Protein AF-A0AAD9C7P3-F1 (afdb_monomer_lite)

Secondary structure (DSSP, 8-state):
-HHHHHHHHHSTHHHHHHHHHHHHHHHTTTS-HHHHHHHHHHHHHHHHHHHHHHHHHHHHHHHTTTTTTTHHHIIIIIHHHHHHHT---PPPPPHHHHHHHHHHHHHHHHHHHHHHHHHHHHHHHHHHHHHHHHHHHHHHHHHHHHHHHHHHHHHHHHHHHHHHHHHHHHHHHHHHHHHHHHHHHHHHHHHHHHHHHHHHHHHHHHHHHHHHHHHHHHHHHS------------PPPP---PPPHHHHTHHHHHHHHHHHHHHIIIIIHHHHHHHHTTT---HHHHHHHHHHHHHHHHHHHHHHHHHHHHHHHHHHTTTS-TTTHHHHHHHHHHH-GGGS-HHHHHHHHHHHHHT-TTS---TT--------

Foldseek 3Di:
DVVLVVVLVVDCLVVVLVVLVVVCVVCVVVDDPVVNVVSVVVSVVSVVVNVVSVVVVVVVVQVVQPPDPPPVVCVPPVVVVVVVVVVPDDDDDDPVVVVVVVVVVVVVVVVVVVVVVVVVVVVVVVVVVVVVVVVVVVVVVVVCVVVVVVVVVVVVVVVVVVVVVVVVVVVVVVVVVVVVVVVVVVVVVVVVVVVVVVVVVVVVVVVVVVVVVVVVVVVVVDDDDDDDDDDDDDDDDDDDPDQQPLVVCVVVVVVVVVVVVVVCVPPVLVVQLVVVCVPDVDSVLSNVLSVLLVVLLVVLVVVLVVVQLVVLLVVCVVPDDPVCSNSVSSSVCVVPVVPDDPPVSNVSSQVVSQPDPSRDDDPPDRDDPDDD

InterPro domains:
  IPR026169 Mitochondria-eating protein [PTHR21771] (1-363)
  IPR031981 Mitochondria-eating protein, C-terminal domain [PF16026] (254-364)

Radius of gyration: 58.58 Å; chains: 1; bounding box: 120×66×172 Å

Organism: Dissostichus eleginoides (NCBI:txid100907)

Sequence (372 aa):
MADTLRRLTHTSPFSVLQDKLESWHRDYHVISCDNNLNRCCELIELTAKVQGQLFTILNHTAAEGGHYAGMDTLKTRLLPWLGTCFSMARPVVSDDTSLQLIQDSVEKDRRIRELSASLDSDIQRKDTELCSTRLQLDSMRIGRYSAGTDVTKRESATTLLATEEEILELKADLRSAHEQVESYQRKMAAFIDYERQIRLLKDEVSYLSTDKTVLQERLVRSRSPSPLPRLSRSSSPMRSESPTRAQLTNSSRYARLISRFNDLYAVERLEAQVILRRHIDDVEMVQKIIFIAVVESFKTAKLAYRQFKLRVRKTLSLHFGLEYLEDAAVDYIVRNLDLYDIQASINDVINAMNVNPRISFPQRWTFSSSVP

pLDDT: mean 81.11, std 16.05, range [30.94, 96.62]

Structure (mmCIF, N/CA/C/O backbone):
data_AF-A0AAD9C7P3-F1
#
_entry.id   AF-A0AAD9C7P3-F1
#
loop_
_atom_site.group_PDB
_atom_site.id
_atom_site.type_symbol
_atom_site.label_atom_id
_atom_site.label_alt_id
_atom_site.label_comp_id
_atom_site.label_asym_id
_atom_site.label_entity_id
_atom_site.label_seq_id
_atom_site.pdbx_PDB_ins_code
_atom_site.Cartn_x
_atom_site.Cartn_y
_atom_site.Cartn_z
_atom_site.occupancy
_atom_site.B_iso_or_equiv
_atom_site.auth_seq_id
_atom_site.auth_comp_id
_atom_site.auth_asym_id
_atom_site.auth_atom_id
_atom_site.pdbx_PDB_model_num
ATOM 1 N N . MET A 1 1 ? -44.559 30.869 47.319 1.00 61.56 1 MET A N 1
ATOM 2 C CA . MET A 1 1 ? -44.562 30.507 48.756 1.00 61.56 1 MET A CA 1
ATOM 3 C C . MET A 1 1 ? -45.480 31.365 49.618 1.00 61.56 1 MET A C 1
ATOM 5 O O . MET A 1 1 ? -46.297 30.788 50.328 1.00 61.56 1 MET A O 1
ATOM 9 N N . ALA A 1 2 ? -45.425 32.702 49.535 1.00 61.47 2 ALA A N 1
ATOM 10 C CA . ALA A 1 2 ? -46.343 33.578 50.280 1.00 61.47 2 ALA A CA 1
ATOM 11 C C . ALA A 1 2 ? -47.826 33.248 50.022 1.00 61.47 2 ALA A C 1
ATOM 13 O O . ALA A 1 2 ? -48.616 33.235 50.957 1.00 61.47 2 ALA A O 1
ATOM 14 N N . ASP A 1 3 ? -48.188 32.862 48.793 1.00 64.81 3 ASP A N 1
ATOM 15 C CA . ASP A 1 3 ? -49.557 32.442 48.471 1.00 64.81 3 ASP A CA 1
ATOM 16 C C . ASP A 1 3 ? -49.935 31.055 49.013 1.00 64.81 3 ASP A C 1
ATOM 18 O O . ASP A 1 3 ? -51.105 30.809 49.276 1.00 64.81 3 ASP A O 1
ATOM 22 N N . THR A 1 4 ? -48.976 30.144 49.221 1.00 66.75 4 THR A N 1
ATOM 23 C CA . THR A 1 4 ? -49.230 28.823 49.830 1.00 66.75 4 THR A CA 1
ATOM 24 C C . THR A 1 4 ? -49.461 28.957 51.332 1.00 66.75 4 THR A C 1
ATOM 26 O O . THR A 1 4 ? -50.401 28.368 51.861 1.00 66.75 4 THR A O 1
ATOM 29 N N . LEU A 1 5 ? -48.659 29.795 51.996 1.00 67.56 5 LEU A N 1
ATOM 30 C CA . LEU A 1 5 ? -48.865 30.183 53.392 1.00 67.56 5 LEU A CA 1
ATOM 31 C C . LEU A 1 5 ? -50.177 30.957 53.566 1.00 67.56 5 LEU A C 1
ATOM 33 O O . LEU A 1 5 ? -50.967 30.608 54.436 1.00 67.56 5 LEU A O 1
ATOM 37 N N . ARG A 1 6 ? -50.457 31.927 52.685 1.00 70.19 6 ARG A N 1
ATOM 38 C CA . ARG A 1 6 ? -51.715 32.689 52.660 1.00 70.19 6 ARG A CA 1
ATOM 39 C C . ARG A 1 6 ? -52.926 31.770 52.474 1.00 70.19 6 ARG A C 1
ATOM 41 O O . ARG A 1 6 ? -53.916 31.910 53.185 1.00 70.19 6 ARG A O 1
ATOM 48 N N . ARG A 1 7 ? -52.853 30.786 51.569 1.00 68.75 7 ARG A N 1
ATOM 49 C CA . ARG A 1 7 ? -53.904 29.766 51.423 1.00 68.75 7 ARG A CA 1
ATOM 50 C C . ARG A 1 7 ? -54.087 28.967 52.709 1.00 68.75 7 ARG A C 1
ATOM 52 O O . ARG A 1 7 ? -55.225 28.825 53.129 1.00 68.75 7 ARG A O 1
ATOM 59 N N . LEU A 1 8 ? -53.013 28.521 53.365 1.00 66.31 8 LEU A N 1
ATOM 60 C CA . LEU A 1 8 ? -53.091 27.769 54.624 1.00 66.31 8 LEU A CA 1
ATOM 61 C C . LEU A 1 8 ? -53.750 28.577 55.753 1.00 66.31 8 LEU A C 1
ATOM 63 O O . LEU A 1 8 ? -54.599 28.048 56.460 1.00 66.31 8 LEU A O 1
ATOM 67 N N . THR A 1 9 ? -53.415 29.866 55.876 1.00 66.44 9 THR A N 1
ATOM 68 C CA . THR A 1 9 ? -54.018 30.776 56.866 1.00 66.44 9 THR A CA 1
ATOM 69 C C . THR A 1 9 ? -55.482 31.103 56.576 1.00 66.44 9 THR A C 1
ATOM 71 O O . THR A 1 9 ? -56.220 31.435 57.495 1.00 66.44 9 THR A O 1
ATOM 74 N N . HIS A 1 10 ? -55.916 31.010 55.316 1.00 64.75 10 HIS A N 1
ATOM 75 C CA . HIS A 1 10 ? -57.326 31.153 54.931 1.00 64.75 10 HIS A CA 1
ATOM 76 C C . HIS A 1 10 ? -58.077 29.819 54.877 1.00 64.75 10 HIS A C 1
ATOM 78 O O . HIS A 1 10 ? -59.296 29.811 54.711 1.00 64.75 10 HIS A O 1
ATOM 84 N N . THR A 1 11 ? -57.380 28.685 54.996 1.00 62.22 11 THR A N 1
ATOM 85 C CA . THR A 1 11 ? -58.040 27.386 55.068 1.00 62.22 11 THR A CA 1
ATOM 86 C C . THR A 1 11 ? -58.589 27.235 56.488 1.00 62.22 11 THR A C 1
ATOM 88 O O . THR A 1 11 ? -57.942 27.596 57.467 1.00 62.22 11 THR A O 1
ATOM 91 N N . SER A 1 12 ? -59.787 26.670 56.606 1.00 64.31 12 SER A N 1
ATOM 92 C CA . SER A 1 12 ? -60.546 26.543 57.855 1.00 64.31 12 SER A CA 1
ATOM 93 C C . SER A 1 12 ? -60.084 25.479 58.889 1.00 64.31 12 SER A C 1
ATOM 95 O O . SER A 1 12 ? -60.755 25.384 59.916 1.00 64.31 12 SER A O 1
ATOM 97 N N . PRO A 1 13 ? -59.045 24.620 58.720 1.00 71.38 13 PRO A N 1
ATOM 98 C CA . PRO A 1 13 ? -58.886 23.475 59.619 1.00 71.38 13 PRO A CA 1
ATOM 99 C C . PRO A 1 13 ? -58.361 23.857 61.007 1.00 71.38 13 PRO A C 1
ATOM 101 O O . PRO A 1 13 ? -58.641 23.133 61.955 1.00 71.38 13 PRO A O 1
ATOM 104 N N . PHE A 1 14 ? -57.655 24.985 61.157 1.00 76.44 14 PHE A N 1
ATOM 105 C CA . PHE A 1 14 ? -57.179 25.446 62.468 1.00 76.44 14 PHE A CA 1
ATOM 106 C C . PHE A 1 14 ? -58.319 25.959 63.348 1.00 76.44 14 PHE A C 1
ATOM 108 O O . PHE A 1 14 ? -58.410 25.564 64.508 1.00 76.44 14 PHE A O 1
ATOM 115 N N . SER A 1 15 ? -59.215 26.778 62.786 1.00 81.94 15 SER A N 1
ATOM 116 C CA . SER A 1 15 ? -60.411 27.238 63.496 1.00 81.94 15 SER A CA 1
ATOM 117 C C . SER A 1 15 ? -61.340 26.069 63.812 1.00 81.94 15 SER A C 1
ATOM 119 O O . SER A 1 15 ? -61.767 25.927 64.946 1.00 81.94 15 SER A O 1
ATOM 121 N N . VAL A 1 16 ? -61.547 25.148 62.866 1.00 85.56 16 VAL A N 1
ATOM 122 C CA . VAL A 1 16 ? -62.391 23.958 63.082 1.00 85.56 16 VAL A CA 1
ATOM 123 C C . VAL A 1 16 ? -61.819 23.021 64.149 1.00 85.56 16 VAL A C 1
ATOM 125 O O . VAL A 1 16 ? -62.583 22.461 64.934 1.00 85.56 16 VAL A O 1
ATOM 128 N N . LEU A 1 17 ? -60.494 22.830 64.197 1.00 87.25 17 LEU A N 1
ATOM 129 C CA . LEU A 1 17 ? -59.848 22.042 65.251 1.00 87.25 17 LEU A CA 1
ATOM 130 C C . LEU A 1 17 ? -60.073 22.688 66.623 1.00 87.25 17 LEU A C 1
ATOM 132 O O . LEU A 1 17 ? -60.432 21.988 67.569 1.00 87.25 17 LEU A O 1
ATOM 136 N N . GLN A 1 18 ? -59.901 24.009 66.713 1.00 86.88 18 GLN A N 1
ATOM 137 C CA . GLN A 1 18 ? -60.146 24.763 67.938 1.00 86.88 18 GLN A CA 1
ATOM 138 C C . GLN A 1 18 ? -61.621 24.683 68.364 1.00 86.88 18 GLN A C 1
ATOM 140 O O . GLN A 1 18 ? -61.901 24.285 69.492 1.00 86.88 18 GLN A O 1
ATOM 145 N N . ASP A 1 19 ? -62.561 24.948 67.455 1.00 89.69 19 ASP A N 1
ATOM 146 C CA . ASP A 1 19 ? -64.003 24.914 67.722 1.00 89.69 19 ASP A CA 1
ATOM 147 C C . ASP A 1 19 ? -64.458 23.531 68.215 1.00 89.69 19 ASP A C 1
ATOM 149 O O . ASP A 1 19 ? -65.237 23.414 69.168 1.00 89.69 19 ASP A O 1
ATOM 153 N N . LYS A 1 20 ? -63.949 22.456 67.595 1.00 90.00 20 LYS A N 1
ATOM 154 C CA . LYS A 1 20 ? -64.245 21.077 68.007 1.00 90.00 20 LYS A CA 1
ATOM 155 C C . LYS A 1 20 ? -63.627 20.721 69.356 1.00 90.00 20 LYS A C 1
ATOM 157 O O . LYS A 1 20 ? -64.281 20.036 70.141 1.00 90.00 20 LYS A O 1
ATOM 162 N N . LEU A 1 21 ? -62.407 21.177 69.642 1.00 91.38 21 LEU A N 1
ATOM 163 C CA . LEU A 1 21 ? -61.755 20.957 70.934 1.00 91.38 21 LEU A CA 1
ATOM 164 C C . LEU A 1 21 ? -62.516 21.675 72.056 1.00 91.38 21 LEU A C 1
ATOM 166 O O . LEU A 1 21 ? -62.800 21.077 73.093 1.00 91.38 21 LEU A O 1
ATOM 170 N N . GLU A 1 22 ? -62.917 22.924 71.826 1.00 92.31 22 GLU A N 1
ATOM 171 C CA . GLU A 1 22 ? -63.722 23.701 72.769 1.00 92.31 22 GLU A CA 1
ATOM 172 C C . GLU A 1 22 ? -65.112 23.081 72.974 1.00 92.31 22 GLU A C 1
ATOM 174 O O . GLU A 1 22 ? -65.589 22.988 74.106 1.00 92.31 22 GLU A O 1
ATOM 179 N N . SER A 1 23 ? -65.755 22.596 71.905 1.00 92.31 23 SER A N 1
ATOM 180 C CA . SER A 1 23 ? -67.022 21.862 72.009 1.00 92.31 23 SER A CA 1
ATOM 181 C C . SER A 1 23 ? -66.871 20.549 72.770 1.00 92.31 23 SER A C 1
ATOM 183 O O . SER A 1 23 ? -67.754 20.185 73.543 1.00 92.31 23 SER A O 1
ATOM 185 N N . TRP A 1 24 ? -65.767 19.827 72.575 1.00 93.44 24 TRP A N 1
ATOM 186 C CA . TRP A 1 24 ? -65.506 18.598 73.312 1.00 93.44 24 TRP A CA 1
ATOM 187 C C . TRP A 1 24 ? -65.279 18.866 74.795 1.00 93.44 24 TRP A C 1
ATOM 189 O O . TRP A 1 24 ? -65.891 18.191 75.613 1.00 93.44 24 TRP A O 1
ATOM 199 N N . HIS A 1 25 ? -64.501 19.892 75.142 1.00 92.12 25 HIS A N 1
ATOM 200 C CA . HIS A 1 25 ? -64.292 20.295 76.530 1.00 92.12 25 HIS A CA 1
ATOM 201 C C . HIS A 1 25 ? -65.609 20.657 77.237 1.00 92.12 25 HIS A C 1
ATOM 203 O O . HIS A 1 25 ? -65.829 20.236 78.371 1.00 92.12 25 HIS A O 1
ATOM 209 N N . ARG A 1 26 ? -66.512 21.394 76.567 1.00 92.94 26 ARG A N 1
ATOM 210 C CA . ARG A 1 26 ? -67.832 21.741 77.130 1.00 92.94 26 ARG A CA 1
ATOM 211 C C . ARG A 1 26 ? -68.705 20.515 77.402 1.00 92.94 26 ARG A C 1
ATOM 213 O O . ARG A 1 26 ? -69.363 20.463 78.436 1.00 92.94 26 ARG A O 1
ATOM 220 N N . ASP A 1 27 ? -68.683 19.531 76.508 1.00 92.12 27 ASP A N 1
ATOM 221 C CA . ASP A 1 27 ? -69.563 18.360 76.592 1.00 92.12 27 ASP A CA 1
ATOM 222 C C . ASP A 1 27 ? -68.908 17.145 77.279 1.00 92.12 27 ASP A C 1
ATOM 224 O O . ASP A 1 27 ? -69.562 16.114 77.432 1.00 92.12 27 ASP A O 1
ATOM 228 N N . TYR A 1 28 ? -67.630 17.225 77.673 1.00 90.19 28 TYR A N 1
ATOM 229 C CA . TYR A 1 28 ? -66.806 16.069 78.064 1.00 90.19 28 TYR A CA 1
ATOM 230 C C . TYR A 1 28 ? -67.447 15.214 79.163 1.00 90.19 28 TYR A C 1
ATOM 232 O O . TYR A 1 28 ? -67.484 13.987 79.076 1.00 90.19 28 TYR A O 1
ATOM 240 N N . HIS A 1 29 ? -67.992 15.874 80.186 1.00 89.38 29 HIS A N 1
ATOM 241 C CA . HIS A 1 29 ? -68.645 15.213 81.318 1.00 89.38 29 HIS A CA 1
ATOM 242 C C . HIS A 1 29 ? -70.096 14.794 81.037 1.00 89.38 29 HIS A C 1
ATOM 244 O O . HIS A 1 29 ? -70.696 14.107 81.859 1.00 89.38 29 HIS A O 1
ATOM 250 N N . VAL A 1 30 ? -70.666 15.213 79.903 1.00 90.38 30 VAL A N 1
ATOM 251 C CA . VAL A 1 30 ? -72.064 14.960 79.517 1.00 90.38 30 VAL A CA 1
ATOM 252 C C . VAL A 1 30 ? -72.177 13.748 78.586 1.00 90.38 30 VAL A C 1
ATOM 254 O O . VAL A 1 30 ? -73.195 13.059 78.595 1.00 90.38 30 VAL A O 1
ATOM 257 N N . ILE A 1 31 ? -71.144 13.463 77.786 1.00 89.56 31 ILE A N 1
ATOM 258 C CA . ILE A 1 31 ? -71.155 12.380 76.791 1.00 89.56 31 ILE A CA 1
ATOM 259 C C . ILE A 1 31 ? -70.468 11.098 77.292 1.00 89.56 31 ILE A C 1
ATOM 261 O O . ILE A 1 31 ? -69.657 11.118 78.216 1.00 89.56 31 ILE A O 1
ATOM 265 N N . SER A 1 32 ? -70.806 9.958 76.677 1.00 92.12 32 SER A N 1
ATOM 266 C CA . SER A 1 32 ? -70.256 8.643 77.039 1.00 92.12 32 SER A CA 1
ATOM 267 C C . SER A 1 32 ? -68.750 8.535 76.768 1.00 92.12 32 SER A C 1
ATOM 269 O O . SER A 1 32 ? -68.192 9.284 75.965 1.00 92.12 32 SER A O 1
ATOM 271 N N . CYS A 1 33 ? -68.095 7.555 77.400 1.00 90.69 33 CYS A N 1
ATOM 272 C CA . CYS A 1 33 ? -66.686 7.239 77.149 1.00 90.69 33 CYS A CA 1
ATOM 273 C C . CYS A 1 33 ? -66.418 6.991 75.655 1.00 90.69 33 CYS A C 1
ATOM 275 O O . CYS A 1 33 ? -65.518 7.602 75.090 1.00 90.69 33 CYS A O 1
ATOM 277 N N . ASP A 1 34 ? -67.259 6.194 74.991 1.00 91.19 34 ASP A N 1
ATOM 278 C CA . ASP A 1 34 ? -67.111 5.899 73.560 1.00 91.19 34 ASP A CA 1
ATOM 279 C C . ASP A 1 34 ? -67.258 7.154 72.689 1.00 91.19 34 ASP A C 1
ATOM 281 O O . ASP A 1 34 ? -66.497 7.354 71.745 1.00 91.19 34 ASP A O 1
ATOM 285 N N . ASN A 1 35 ? -68.181 8.059 73.033 1.00 90.44 35 ASN A N 1
ATOM 286 C CA . ASN A 1 35 ? -68.324 9.328 72.319 1.00 90.44 35 ASN A CA 1
ATOM 287 C C . ASN A 1 35 ? -67.144 10.273 72.580 1.00 90.44 35 ASN A C 1
ATOM 289 O O . ASN A 1 35 ? -66.718 10.978 71.665 1.00 90.44 35 ASN A O 1
ATOM 293 N N . ASN A 1 36 ? -66.592 10.278 73.795 1.00 91.81 36 ASN A N 1
ATOM 294 C CA . ASN A 1 36 ? -65.367 11.005 74.122 1.00 91.81 36 ASN A CA 1
ATOM 295 C C . ASN A 1 36 ? -64.167 10.461 73.332 1.00 91.81 36 ASN A C 1
ATOM 297 O O . ASN A 1 36 ? -63.397 11.244 72.778 1.00 91.81 36 ASN A O 1
ATOM 301 N N . LEU A 1 37 ? -64.035 9.137 73.220 1.00 90.31 37 LEU A N 1
ATOM 302 C CA . LEU A 1 37 ? -62.991 8.493 72.422 1.00 90.31 37 LEU A CA 1
ATOM 303 C C . LEU A 1 37 ? -63.148 8.806 70.933 1.00 90.31 37 LEU A C 1
ATOM 305 O O . LEU A 1 37 ? -62.172 9.186 70.294 1.00 90.31 37 LEU A O 1
ATOM 309 N N . ASN A 1 38 ? -64.368 8.745 70.395 1.00 91.38 38 ASN A N 1
ATOM 310 C CA . ASN A 1 38 ? -64.633 9.110 69.002 1.00 91.38 38 ASN A CA 1
ATOM 311 C C . ASN A 1 38 ? -64.272 10.574 68.715 1.00 91.38 38 ASN A C 1
ATOM 313 O O . ASN A 1 38 ? -63.574 10.852 67.741 1.00 91.38 38 ASN A O 1
ATOM 317 N N . ARG A 1 39 ? -64.659 11.514 69.591 1.00 91.56 39 ARG A N 1
ATOM 318 C CA . ARG A 1 39 ? -64.265 12.928 69.456 1.00 91.56 39 ARG A CA 1
ATOM 319 C C . ARG A 1 39 ? -62.750 13.119 69.557 1.00 91.56 39 ARG A C 1
ATOM 321 O O . ARG A 1 39 ? -62.192 13.917 68.808 1.00 91.56 39 ARG A O 1
ATOM 328 N N . CYS A 1 40 ? -62.076 12.370 70.429 1.00 89.44 40 CYS A N 1
ATOM 329 C CA . CYS A 1 40 ? -60.617 12.372 70.525 1.00 89.44 40 CYS A CA 1
ATOM 330 C C . CYS A 1 40 ? -59.963 11.886 69.219 1.00 89.44 40 CYS A C 1
ATOM 332 O O . CYS A 1 40 ? -59.081 12.559 68.687 1.00 89.44 40 CYS A O 1
ATOM 334 N N . CYS A 1 41 ? -60.439 10.776 68.648 1.00 89.06 41 CYS A N 1
ATOM 335 C CA . CYS A 1 41 ? -59.961 10.262 67.364 1.00 89.06 41 CYS A CA 1
ATOM 336 C C . CYS A 1 41 ? -60.169 11.273 66.227 1.00 89.06 41 CYS A C 1
ATOM 338 O O . CYS A 1 41 ? -59.234 11.533 65.471 1.00 89.06 41 CYS A O 1
ATOM 340 N N . GLU A 1 42 ? -61.337 11.919 66.147 1.00 90.88 42 GLU A N 1
ATOM 341 C CA . GLU A 1 42 ? -61.586 12.983 65.164 1.00 90.88 42 GLU A CA 1
ATOM 342 C C . GLU A 1 42 ? -60.600 14.156 65.301 1.00 90.88 42 GLU A C 1
ATOM 344 O O . GLU A 1 42 ? -60.133 14.705 64.300 1.00 90.88 42 GLU A O 1
ATOM 349 N N . LEU A 1 43 ? -60.261 14.551 66.533 1.00 89.94 43 LEU A N 1
ATOM 350 C CA . LEU A 1 43 ? -59.274 15.603 66.791 1.00 89.94 43 LEU A CA 1
ATOM 351 C C . LEU A 1 43 ? -57.860 15.169 66.395 1.00 89.94 43 LEU A C 1
ATOM 353 O O . LEU A 1 43 ? -57.114 15.975 65.836 1.00 89.94 43 LEU A O 1
ATOM 357 N N . ILE A 1 44 ? -57.494 13.907 66.629 1.00 88.31 44 ILE A N 1
ATOM 358 C CA . ILE A 1 44 ? -56.214 13.339 66.183 1.00 88.31 44 ILE A CA 1
ATOM 359 C C . ILE A 1 44 ? -56.140 13.338 64.652 1.00 88.31 44 ILE A C 1
ATOM 361 O O . ILE A 1 44 ? -55.134 13.772 64.094 1.00 88.31 44 ILE A O 1
ATOM 365 N N . GLU A 1 45 ? -57.205 12.936 63.957 1.00 88.31 45 GLU A N 1
ATOM 366 C CA . GLU A 1 45 ? -57.261 12.967 62.492 1.00 88.31 45 GLU A CA 1
ATOM 367 C C . GLU A 1 45 ? -57.124 14.386 61.930 1.00 88.31 45 GLU A C 1
ATOM 369 O O . GLU A 1 45 ? -56.378 14.617 60.973 1.00 88.31 45 GLU A O 1
ATOM 374 N N . LEU A 1 46 ? -57.830 15.357 62.519 1.00 87.81 46 LEU A N 1
ATOM 375 C CA . LEU A 1 46 ? -57.714 16.763 62.129 1.00 87.81 46 LEU A CA 1
ATOM 376 C C . LEU A 1 46 ? -56.304 17.298 62.396 1.00 87.81 46 LEU A C 1
ATOM 378 O O . LEU A 1 46 ? -55.735 17.980 61.541 1.00 87.81 46 LEU A O 1
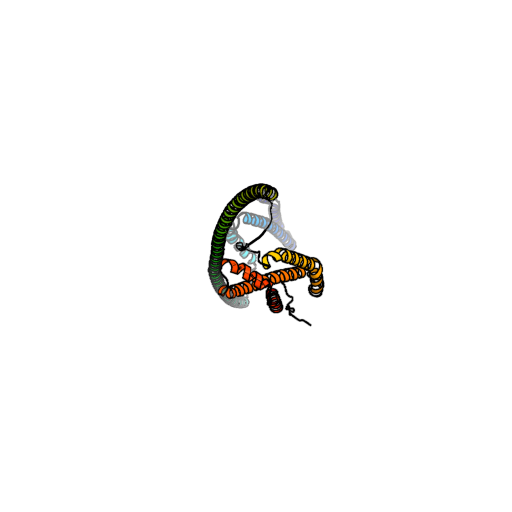ATOM 382 N N . THR A 1 47 ? -55.708 16.929 63.529 1.00 87.12 47 THR A N 1
ATOM 383 C CA . THR A 1 47 ? -54.330 17.293 63.876 1.00 87.12 47 THR A CA 1
ATOM 384 C C . THR A 1 47 ? -53.332 16.692 62.886 1.00 87.12 47 THR A C 1
ATOM 386 O O . THR A 1 47 ? -52.446 17.403 62.421 1.00 87.12 47 THR A O 1
ATOM 389 N N . ALA A 1 48 ? -53.505 15.433 62.476 1.00 85.31 48 ALA A N 1
ATOM 390 C CA . ALA A 1 48 ? -52.653 14.779 61.483 1.00 85.31 48 ALA A CA 1
ATOM 391 C C . ALA A 1 48 ? -52.748 15.452 60.101 1.00 85.31 48 ALA A C 1
ATOM 393 O O . ALA A 1 48 ? -51.729 15.664 59.439 1.00 85.31 48 ALA A O 1
ATOM 394 N N . LYS A 1 49 ? -53.955 15.858 59.678 1.00 84.44 49 LYS A N 1
ATOM 395 C CA . LYS A 1 49 ? -54.154 16.624 58.433 1.00 84.44 49 LYS A CA 1
ATOM 396 C C . LYS A 1 49 ? -53.421 17.966 58.482 1.00 84.44 49 LYS A C 1
ATOM 398 O O . LYS A 1 49 ? -52.697 18.298 57.544 1.00 84.44 49 LYS A O 1
ATOM 403 N N . VAL A 1 50 ? -53.556 18.705 59.584 1.00 84.12 50 VAL A N 1
ATOM 404 C CA . VAL A 1 50 ? -52.855 19.980 59.807 1.00 84.12 50 VAL A CA 1
ATOM 405 C C . VAL A 1 50 ? -51.335 19.785 59.827 1.00 84.12 50 VAL A C 1
ATOM 407 O O . VAL A 1 50 ? -50.606 20.515 59.153 1.00 84.12 50 VAL A O 1
ATOM 410 N N . GLN A 1 51 ? -50.844 18.770 60.541 1.00 84.81 51 GLN A N 1
ATOM 411 C CA . GLN A 1 51 ? -49.424 18.420 60.583 1.00 84.81 51 GLN A CA 1
ATOM 412 C C . GLN A 1 51 ? -48.884 18.104 59.183 1.00 84.81 51 GLN A C 1
ATOM 414 O O . GLN A 1 51 ? -47.850 18.646 58.799 1.00 84.81 51 GLN A O 1
ATOM 419 N N . GLY A 1 52 ? -49.594 17.304 58.382 1.00 82.94 52 GLY A N 1
ATOM 420 C CA . GLY A 1 52 ? -49.190 16.977 57.010 1.00 82.94 52 GLY A CA 1
ATOM 421 C C . GLY A 1 52 ? -49.083 18.207 56.100 1.00 82.94 52 GLY A C 1
ATOM 422 O O . GLY A 1 52 ? -48.136 18.336 55.317 1.00 82.94 52 GLY A O 1
ATOM 423 N N . GLN A 1 53 ? -50.004 19.160 56.243 1.00 83.25 53 GLN A N 1
ATOM 424 C CA . GLN A 1 53 ? -49.942 20.430 55.519 1.00 83.25 53 GLN A CA 1
ATOM 425 C C . GLN A 1 53 ? -48.731 21.282 55.942 1.00 83.25 53 GLN A C 1
ATOM 427 O O . GLN A 1 53 ? -48.034 21.828 55.083 1.00 83.25 53 GLN A O 1
ATOM 432 N N . LEU A 1 54 ? -48.423 21.347 57.242 1.00 84.38 54 LEU A N 1
ATOM 433 C CA . LEU A 1 54 ? -47.242 22.050 57.761 1.00 84.38 54 LEU A CA 1
ATOM 434 C C . LEU A 1 54 ? -45.928 21.391 57.316 1.00 84.38 54 LEU A C 1
ATOM 436 O O . LEU A 1 54 ? -44.999 22.095 56.924 1.00 84.38 54 LEU A O 1
ATOM 440 N N . PHE A 1 55 ? -45.858 20.058 57.296 1.00 84.19 55 PHE A N 1
ATOM 441 C CA . PHE A 1 55 ? -44.701 19.321 56.774 1.00 84.19 55 PHE A CA 1
ATOM 442 C C . PHE A 1 55 ? -44.484 19.559 55.281 1.00 84.19 55 PHE A C 1
ATOM 444 O O . PHE A 1 55 ? -43.348 19.698 54.830 1.00 84.19 55 PHE A O 1
ATOM 451 N N . THR A 1 56 ? -45.567 19.664 54.510 1.00 82.62 56 THR A N 1
ATOM 452 C CA . THR A 1 56 ? -45.477 19.998 53.085 1.00 82.62 56 THR A CA 1
ATOM 453 C C . THR A 1 56 ? -44.835 21.370 52.895 1.00 82.62 56 THR A C 1
ATOM 455 O O . THR A 1 56 ? -43.939 21.512 52.064 1.00 82.62 56 THR A O 1
ATOM 458 N N . ILE A 1 57 ? -45.229 22.368 53.693 1.00 82.25 57 ILE A N 1
ATOM 459 C CA . ILE A 1 57 ? -44.605 23.697 53.671 1.00 82.25 57 ILE A CA 1
ATOM 460 C C . ILE A 1 57 ? -43.140 23.617 54.104 1.00 82.25 57 ILE A C 1
ATOM 462 O O . ILE A 1 57 ? -42.289 24.175 53.420 1.00 82.25 57 ILE A O 1
ATOM 466 N N . LEU A 1 58 ? -42.832 22.899 55.188 1.00 83.50 58 LEU A N 1
ATOM 467 C CA . LEU A 1 58 ? -41.463 22.721 55.677 1.00 83.50 58 LEU A CA 1
ATOM 468 C C . LEU A 1 58 ? -40.534 22.168 54.587 1.00 83.50 58 LEU A C 1
ATOM 470 O O . LEU A 1 58 ? -39.448 22.707 54.389 1.00 83.50 58 LEU A O 1
ATOM 474 N N . ASN A 1 59 ? -40.978 21.143 53.855 1.00 81.00 59 ASN A N 1
ATOM 475 C CA . ASN A 1 59 ? -40.211 20.543 52.763 1.00 81.00 59 ASN A CA 1
ATOM 476 C C . ASN A 1 59 ? -39.966 21.526 51.614 1.00 81.00 59 ASN A C 1
ATOM 478 O O . ASN A 1 59 ? -38.849 21.604 51.107 1.00 81.00 59 ASN A O 1
ATOM 482 N N . HIS A 1 60 ? -40.979 22.306 51.224 1.00 79.88 60 HIS A N 1
ATOM 483 C CA . HIS A 1 60 ? -40.803 23.331 50.193 1.00 79.88 60 HIS A CA 1
ATOM 484 C C . HIS A 1 60 ? -39.845 24.436 50.660 1.00 79.88 60 HIS A C 1
ATOM 486 O O . HIS A 1 60 ? -38.972 24.840 49.900 1.00 79.88 60 HIS A O 1
ATOM 492 N N . THR A 1 61 ? -39.948 24.880 51.916 1.00 80.88 61 THR A N 1
ATOM 493 C CA . THR A 1 61 ? -39.059 25.906 52.485 1.00 80.88 61 THR A CA 1
ATOM 494 C C . THR A 1 61 ? -37.614 25.412 52.583 1.00 80.88 61 THR A C 1
ATOM 496 O O . THR A 1 61 ? -36.687 26.165 52.305 1.00 80.88 61 THR A O 1
ATOM 499 N N . ALA A 1 62 ? -37.400 24.145 52.947 1.00 76.06 62 ALA A N 1
ATOM 500 C CA . ALA A 1 62 ? -36.067 23.546 52.979 1.00 76.06 62 ALA A CA 1
ATOM 501 C C . ALA A 1 62 ? -35.460 23.413 51.570 1.00 76.06 62 ALA A C 1
ATOM 503 O O . ALA A 1 62 ? -34.262 23.624 51.397 1.00 76.06 62 ALA A O 1
ATOM 504 N N . ALA A 1 63 ? -36.280 23.117 50.555 1.00 75.00 63 ALA A N 1
ATOM 505 C CA . ALA A 1 63 ? -35.829 22.989 49.169 1.00 75.00 63 ALA A CA 1
ATOM 506 C C . ALA A 1 63 ? -35.382 24.325 48.539 1.00 75.00 63 ALA A C 1
ATOM 508 O O . ALA A 1 63 ? -34.518 24.327 47.664 1.00 75.00 63 ALA A O 1
ATOM 509 N N . GLU A 1 64 ? -35.916 25.465 48.994 1.00 76.06 64 GLU A N 1
ATOM 510 C CA . GLU A 1 64 ? -35.504 26.800 48.525 1.00 76.06 64 GLU A CA 1
ATOM 511 C C . GLU A 1 64 ? -34.086 27.195 48.987 1.00 76.06 64 GLU A C 1
ATOM 513 O O . GLU A 1 64 ? -33.463 28.076 48.398 1.00 76.06 64 GLU A O 1
ATOM 518 N N . GLY A 1 65 ? -33.541 26.521 50.005 1.00 67.81 65 GLY A N 1
ATOM 519 C CA . GLY A 1 65 ? -32.236 26.807 50.606 1.00 67.81 65 GLY A CA 1
ATOM 520 C C . GLY A 1 65 ? -30.998 26.323 49.830 1.00 67.81 65 GLY A C 1
ATOM 521 O O . GLY A 1 65 ? -29.868 26.471 50.304 1.00 67.81 65 GLY A O 1
ATOM 522 N N . GLY A 1 66 ? -31.167 25.718 48.652 1.00 69.69 66 GLY A N 1
ATOM 523 C CA . GLY A 1 66 ? -30.064 25.074 47.931 1.00 69.69 66 GLY A CA 1
ATOM 524 C C . GLY A 1 66 ? -29.477 23.877 48.697 1.00 69.69 66 GLY A C 1
ATOM 525 O O . GLY A 1 66 ? -30.117 23.308 49.575 1.00 69.69 66 GLY A O 1
ATOM 526 N N . HIS A 1 67 ? -28.250 23.455 48.370 1.00 60.25 67 HIS A N 1
ATOM 527 C CA . HIS A 1 67 ? -27.689 22.195 48.890 1.00 60.25 67 HIS A CA 1
ATOM 528 C C . HIS A 1 67 ? -27.399 22.158 50.402 1.00 60.25 67 HIS A C 1
ATOM 530 O O . HIS A 1 67 ? -27.250 21.063 50.941 1.00 60.25 67 HIS A O 1
ATOM 536 N N . TYR A 1 68 ? -27.329 23.303 51.093 1.00 61.97 68 TYR A N 1
ATOM 537 C CA . TYR A 1 68 ? -26.904 23.340 52.501 1.00 61.97 68 TYR A CA 1
ATOM 538 C C . TYR A 1 68 ? -27.721 24.259 53.422 1.00 61.97 68 TYR A C 1
ATOM 540 O O . TYR A 1 68 ? -27.573 24.144 54.640 1.00 61.97 68 TYR A O 1
ATOM 548 N N . ALA A 1 69 ? -28.588 25.149 52.920 1.00 66.88 69 ALA A N 1
ATOM 549 C CA . ALA A 1 69 ? -29.340 26.026 53.821 1.00 66.88 69 ALA A CA 1
ATOM 550 C C . ALA A 1 69 ? -30.552 25.303 54.439 1.00 66.88 69 ALA A C 1
ATOM 552 O O . ALA A 1 69 ? -31.226 24.507 53.795 1.00 66.88 69 ALA A O 1
ATOM 553 N N . GLY A 1 70 ? -30.811 25.559 55.726 1.00 67.88 70 GLY A N 1
ATOM 554 C CA . GLY A 1 70 ? -31.914 24.953 56.489 1.00 67.88 70 GLY A CA 1
ATOM 555 C C . GLY A 1 70 ? -31.604 23.595 57.141 1.00 67.88 70 GLY A C 1
ATOM 556 O O . GLY A 1 70 ? -32.335 23.181 58.044 1.00 67.88 70 GLY A O 1
ATOM 557 N N . MET A 1 71 ? -30.496 22.937 56.772 1.00 72.81 71 MET A N 1
ATOM 558 C CA . MET A 1 71 ? -30.070 21.647 57.343 1.00 72.81 71 MET A CA 1
ATOM 559 C C . MET A 1 71 ? -29.839 21.723 58.862 1.00 72.81 71 MET A C 1
ATOM 561 O O . MET A 1 71 ? -30.291 20.847 59.600 1.00 72.81 71 MET A O 1
ATOM 565 N N . ASP A 1 72 ? -29.190 22.781 59.352 1.00 76.06 72 ASP A N 1
ATOM 566 C CA . ASP A 1 72 ? -28.925 22.941 60.788 1.00 76.06 72 ASP A CA 1
ATOM 567 C C . ASP A 1 72 ? -30.210 23.143 61.594 1.00 76.06 72 ASP A C 1
ATOM 569 O O . ASP A 1 72 ? -30.349 22.607 62.693 1.00 76.06 72 ASP A O 1
ATOM 573 N N . THR A 1 73 ? -31.204 23.840 61.038 1.00 78.88 73 THR A N 1
ATOM 574 C CA . THR A 1 73 ? -32.510 24.019 61.687 1.00 78.88 73 THR A CA 1
ATOM 575 C C . THR A 1 73 ? -33.279 22.699 61.771 1.00 78.88 73 THR A C 1
ATOM 577 O O . THR A 1 73 ? -33.873 22.403 62.808 1.00 78.88 73 THR A O 1
ATOM 580 N N . LEU A 1 74 ? -33.229 21.869 60.723 1.00 80.56 74 LEU A N 1
ATOM 581 C CA . LEU A 1 74 ? -33.835 20.533 60.739 1.00 80.56 74 LEU A CA 1
ATOM 582 C C . LEU A 1 74 ? -33.147 19.619 61.764 1.00 80.56 74 LEU A C 1
ATOM 584 O O . LEU A 1 74 ? -33.826 18.961 62.555 1.00 80.56 74 LEU A O 1
ATOM 588 N N . LYS A 1 75 ? -31.809 19.626 61.808 1.00 78.81 75 LYS A N 1
ATOM 589 C CA . LYS A 1 75 ? -31.030 18.809 62.750 1.00 78.81 75 LYS A CA 1
ATOM 590 C C . LYS A 1 75 ? -31.239 19.206 64.207 1.00 78.81 75 LYS A C 1
ATOM 592 O O . LYS A 1 75 ? -31.356 18.335 65.059 1.00 78.81 75 LYS A O 1
ATOM 597 N N . THR A 1 76 ? -31.292 20.502 64.497 1.00 80.56 76 THR A N 1
ATOM 598 C CA . THR A 1 76 ? -31.353 21.002 65.880 1.00 80.56 76 THR A CA 1
ATOM 599 C C . THR A 1 76 ? -32.769 21.080 66.440 1.00 80.56 76 THR A C 1
ATOM 601 O O . THR A 1 76 ? -32.933 20.996 67.654 1.00 80.56 76 THR A O 1
ATOM 604 N N . ARG A 1 77 ? -33.801 21.228 65.594 1.00 81.44 77 ARG A N 1
ATOM 605 C CA . ARG A 1 77 ? -35.188 21.405 66.062 1.00 81.44 77 ARG A CA 1
ATOM 606 C C . ARG A 1 77 ? -36.124 20.257 65.710 1.00 81.44 77 ARG A C 1
ATOM 608 O O . ARG A 1 77 ? -36.909 19.859 66.565 1.00 81.44 77 ARG A O 1
ATOM 615 N N . LEU A 1 78 ? -36.069 19.730 64.485 1.00 81.00 78 LEU A N 1
ATOM 616 C CA . LEU A 1 78 ? -37.029 18.716 64.039 1.00 81.00 78 LEU A CA 1
ATOM 617 C C . LEU A 1 78 ? -36.659 17.312 64.535 1.00 81.00 78 LEU A C 1
ATOM 619 O O . LEU A 1 78 ? -37.517 16.613 65.070 1.00 81.00 78 LEU A O 1
ATOM 623 N N . LEU A 1 79 ? -35.393 16.902 64.390 1.00 77.75 79 LEU A N 1
ATOM 624 C CA . LEU A 1 79 ? -34.954 15.556 64.786 1.00 77.75 79 LEU A CA 1
ATOM 625 C C . LEU A 1 79 ? -35.122 15.275 66.292 1.00 77.75 79 LEU A C 1
ATOM 627 O O . LEU A 1 79 ? -35.672 14.221 66.622 1.00 77.75 79 LEU A O 1
ATOM 631 N N . PRO A 1 80 ? -34.750 16.187 67.217 1.00 80.12 80 PRO A N 1
ATOM 632 C CA . PRO A 1 80 ? -34.971 15.958 68.646 1.00 80.12 80 PRO A CA 1
ATOM 633 C C . PRO A 1 80 ? -36.460 15.863 68.999 1.00 80.12 80 PRO A C 1
ATOM 635 O O . PRO A 1 80 ? -36.854 15.027 69.814 1.00 80.12 80 PRO A O 1
ATOM 638 N N . TRP A 1 81 ? -37.306 16.668 68.346 1.00 78.56 81 TRP A N 1
ATOM 639 C CA . TRP A 1 81 ? -38.753 16.631 68.552 1.00 78.56 81 TRP A CA 1
ATOM 640 C C . TRP A 1 81 ? -39.344 15.278 68.132 1.00 78.56 81 TRP A C 1
ATOM 642 O O . TRP A 1 81 ? -40.029 14.643 68.933 1.00 78.56 81 TRP A O 1
ATOM 652 N N . LEU A 1 82 ? -38.992 14.777 66.939 1.00 74.88 82 LEU A N 1
ATOM 653 C CA . LEU A 1 82 ? -39.423 13.453 66.474 1.00 74.88 82 LEU A CA 1
ATOM 654 C C . LEU A 1 82 ? -38.978 12.337 67.428 1.00 74.88 82 LEU A C 1
ATOM 656 O O . LEU A 1 82 ? -39.789 11.488 67.780 1.00 74.88 82 LEU A O 1
ATOM 660 N N . GLY A 1 83 ? -37.727 12.360 67.900 1.00 65.31 83 GLY A N 1
ATOM 661 C CA . GLY A 1 83 ? -37.221 11.350 68.838 1.00 65.31 83 GLY A CA 1
ATOM 662 C C . GLY A 1 83 ? -38.001 11.292 70.157 1.00 65.31 83 GLY A C 1
ATOM 663 O O . GLY A 1 83 ? -38.213 10.215 70.716 1.00 65.31 83 GLY A O 1
ATOM 664 N N . THR A 1 84 ? -38.487 12.440 70.632 1.00 68.31 84 THR A N 1
ATOM 665 C CA . THR A 1 84 ? -39.206 12.525 71.912 1.00 68.31 84 THR A CA 1
ATOM 666 C C . THR A 1 84 ? -40.666 12.073 71.790 1.00 68.31 84 THR A C 1
ATOM 668 O O . THR A 1 84 ? -41.189 11.422 72.693 1.00 68.31 84 THR A O 1
ATOM 671 N N . CYS A 1 85 ? -41.327 12.358 70.663 1.00 58.22 85 CYS A N 1
ATOM 672 C CA . CYS A 1 85 ? -42.748 12.051 70.458 1.00 58.22 85 CYS A CA 1
ATOM 673 C C . CYS A 1 85 ? -43.072 10.547 70.429 1.00 58.22 85 CYS A C 1
ATOM 675 O O . CYS A 1 85 ? -44.177 10.164 70.804 1.00 58.22 85 CYS A O 1
ATOM 677 N N . PHE A 1 86 ? -42.121 9.692 70.041 1.00 53.44 86 PHE A N 1
ATOM 678 C CA . PHE A 1 86 ? -42.324 8.237 69.978 1.00 53.44 86 PHE A CA 1
ATOM 679 C C . PHE A 1 86 ? -41.894 7.484 71.250 1.00 53.44 86 PHE A C 1
ATOM 681 O O . PHE A 1 86 ? -42.116 6.281 71.341 1.00 53.44 86 PHE A O 1
ATOM 688 N N . SER A 1 87 ? -41.331 8.172 72.254 1.00 51.62 87 SER A N 1
ATOM 689 C CA . SER A 1 87 ? -40.877 7.556 73.519 1.00 51.62 87 SER A CA 1
ATOM 690 C C . SER A 1 87 ? -41.887 7.657 74.676 1.00 51.62 87 SER A C 1
ATOM 692 O O . SER A 1 87 ? -41.590 7.259 75.798 1.00 51.62 87 SER A O 1
ATOM 694 N N . MET A 1 88 ? -43.097 8.173 74.436 1.00 46.56 88 MET A N 1
ATOM 695 C CA . MET A 1 88 ? -44.117 8.440 75.469 1.00 46.56 88 MET A CA 1
ATOM 696 C C . MET A 1 88 ? -44.927 7.209 75.928 1.00 46.56 88 MET A C 1
ATOM 698 O O . MET A 1 88 ? -45.989 7.358 76.526 1.00 46.56 88 MET A O 1
ATOM 702 N N . ALA A 1 89 ? -44.441 5.988 75.703 1.00 42.56 89 ALA A N 1
ATOM 703 C CA . ALA A 1 89 ? -45.000 4.792 76.326 1.00 42.56 89 ALA A CA 1
ATOM 704 C C . ALA A 1 89 ? -44.025 4.302 77.400 1.00 42.56 89 ALA A C 1
ATOM 706 O O . ALA A 1 89 ? -42.991 3.723 77.087 1.00 42.56 89 ALA A O 1
ATOM 707 N N . ARG A 1 90 ? -44.342 4.547 78.675 1.00 47.12 90 ARG A N 1
ATOM 708 C CA . ARG A 1 90 ? -43.682 3.883 79.809 1.00 47.12 90 ARG A CA 1
ATOM 709 C C . ARG A 1 90 ? -44.314 2.499 79.991 1.00 47.12 90 ARG A C 1
ATOM 711 O O . ARG A 1 90 ? -45.489 2.455 80.356 1.00 47.12 90 ARG A O 1
ATOM 718 N N . PRO A 1 91 ? -43.579 1.383 79.860 1.00 45.75 91 PRO A N 1
ATOM 719 C CA . PRO A 1 91 ? -43.920 0.166 80.568 1.00 45.75 91 PRO A CA 1
ATOM 720 C C . PRO A 1 91 ? -43.203 0.176 81.922 1.00 45.75 91 PRO A C 1
ATOM 722 O O . PRO A 1 91 ? -42.033 0.540 82.034 1.00 45.75 91 PRO A O 1
ATOM 725 N N . VAL A 1 92 ? -43.925 -0.219 82.963 1.00 52.31 92 VAL A N 1
ATOM 726 C CA . VAL A 1 92 ? -43.350 -0.604 84.255 1.00 52.31 92 VAL A CA 1
ATOM 727 C C . VAL A 1 92 ? -42.429 -1.803 84.001 1.00 52.31 92 VAL A C 1
ATOM 729 O O . VAL A 1 92 ? -42.888 -2.831 83.509 1.00 52.31 92 VAL A O 1
ATOM 732 N N . VAL A 1 93 ? -41.130 -1.652 84.266 1.00 46.81 93 VAL A N 1
ATOM 733 C CA . VAL A 1 93 ? -40.120 -2.691 84.017 1.00 46.81 93 VAL A CA 1
ATOM 734 C C . VAL A 1 93 ? -39.915 -3.506 85.293 1.00 46.81 93 VAL A C 1
ATOM 736 O O . VAL A 1 93 ? -39.659 -2.941 86.352 1.00 46.81 93 VAL A O 1
ATOM 739 N N . SER A 1 94 ? -40.045 -4.828 85.174 1.00 50.34 94 SER A N 1
ATOM 740 C CA . SER A 1 94 ? -39.611 -5.814 86.169 1.00 50.34 94 SER A CA 1
ATOM 741 C C . SER A 1 94 ? -38.115 -6.108 85.973 1.00 50.34 94 SER A C 1
ATOM 743 O O . SER A 1 94 ? -37.653 -6.175 84.829 1.00 50.34 94 SER A O 1
ATOM 745 N N . ASP A 1 95 ? -37.369 -6.254 87.074 1.00 53.91 95 ASP A N 1
ATOM 746 C CA . ASP A 1 95 ? -35.895 -6.254 87.135 1.00 53.91 95 ASP A CA 1
ATOM 747 C C . ASP A 1 95 ? -35.192 -7.225 86.162 1.00 53.91 95 ASP A C 1
ATOM 749 O O . ASP A 1 95 ? -34.112 -6.902 85.656 1.00 53.91 95 ASP A O 1
ATOM 753 N N . ASP A 1 96 ? -35.833 -8.334 85.780 1.00 51.84 96 ASP A N 1
ATOM 754 C CA . ASP A 1 96 ? -35.266 -9.336 84.862 1.00 51.84 96 ASP A CA 1
ATOM 755 C C . ASP A 1 96 ? -35.163 -8.860 83.400 1.00 51.84 96 ASP A C 1
ATOM 757 O O . ASP A 1 96 ? -34.312 -9.324 82.641 1.00 51.84 96 ASP A O 1
ATOM 761 N N . THR A 1 97 ? -35.974 -7.881 82.984 1.00 55.44 97 THR A N 1
ATOM 762 C CA . THR A 1 97 ? -35.906 -7.343 81.609 1.00 55.44 97 THR A CA 1
ATOM 763 C C . THR A 1 97 ? -34.716 -6.394 81.433 1.00 55.44 97 THR A C 1
ATOM 765 O O . THR A 1 97 ? -34.171 -6.270 80.336 1.00 55.44 97 THR A O 1
ATOM 768 N N . SER A 1 98 ? -34.272 -5.737 82.510 1.00 56.84 98 SER A N 1
ATOM 769 C CA . SER A 1 98 ? -33.164 -4.777 82.451 1.00 56.84 98 SER A CA 1
ATOM 770 C C . SER A 1 98 ? -31.822 -5.465 82.176 1.00 56.84 98 SER A C 1
ATOM 772 O O . SER A 1 98 ? -31.059 -5.000 81.332 1.00 56.84 98 SER A O 1
ATOM 774 N N . LEU A 1 99 ? -31.569 -6.619 82.804 1.00 60.25 99 LEU A N 1
ATOM 775 C CA . LEU A 1 99 ? -30.336 -7.386 82.615 1.00 60.25 99 LEU A CA 1
ATOM 776 C C . LEU A 1 99 ? -30.240 -7.979 81.208 1.00 60.25 99 LEU A C 1
ATOM 778 O O . LEU A 1 99 ? -29.181 -7.893 80.587 1.00 60.25 99 LEU A O 1
ATOM 782 N N . GLN A 1 100 ? -31.348 -8.498 80.673 1.00 71.00 100 GLN A N 1
ATOM 783 C CA . GLN A 1 100 ? -31.393 -9.021 79.308 1.00 71.00 100 GLN A CA 1
ATOM 784 C C . GLN A 1 100 ? -31.102 -7.918 78.278 1.00 71.00 100 GLN A C 1
ATOM 786 O O . GLN A 1 100 ? -30.318 -8.130 77.358 1.00 71.00 100 GLN A O 1
ATOM 791 N N . LEU A 1 101 ? -31.678 -6.722 78.454 1.00 73.75 101 LEU A N 1
ATOM 792 C CA . LEU A 1 101 ? -31.439 -5.577 77.570 1.00 73.75 101 LEU A CA 1
ATOM 793 C C . LEU A 1 101 ? -30.007 -5.035 77.677 1.00 73.75 101 LEU A C 1
ATOM 795 O O . LEU A 1 101 ? -29.433 -4.647 76.661 1.00 73.75 101 LEU A O 1
ATOM 799 N N . ILE A 1 102 ? -29.411 -5.038 78.874 1.00 77.50 102 ILE A N 1
ATOM 800 C CA . ILE A 1 102 ? -28.004 -4.656 79.073 1.00 77.50 102 ILE A CA 1
ATOM 801 C C . ILE A 1 102 ? -27.079 -5.661 78.377 1.00 77.50 102 ILE A C 1
ATOM 803 O O . ILE A 1 102 ? -26.160 -5.255 77.667 1.00 77.50 102 ILE A O 1
ATOM 807 N N . GLN A 1 103 ? -27.339 -6.962 78.518 1.00 81.50 103 GLN A N 1
ATOM 808 C CA . GLN A 1 103 ? -26.554 -8.002 77.854 1.00 81.50 103 GLN A CA 1
ATOM 809 C C . GLN A 1 103 ? -26.669 -7.912 76.323 1.00 81.50 103 GLN A C 1
ATOM 811 O O . GLN A 1 103 ? -25.655 -7.964 75.624 1.00 81.50 103 GLN A O 1
ATOM 816 N N . ASP A 1 104 ? -27.878 -7.688 75.803 1.00 80.81 104 ASP A N 1
ATOM 817 C CA . ASP A 1 104 ? -28.120 -7.472 74.373 1.00 80.81 104 ASP A CA 1
ATOM 818 C C . ASP A 1 104 ? -27.455 -6.189 73.851 1.00 80.81 104 ASP A C 1
ATOM 820 O O . ASP A 1 104 ? -26.968 -6.160 72.719 1.00 80.81 104 ASP A O 1
ATOM 824 N N . SER A 1 105 ? -27.411 -5.126 74.661 1.00 81.62 105 SER A N 1
ATOM 825 C CA . SER A 1 105 ? -26.719 -3.875 74.331 1.00 81.62 105 SER A CA 1
ATOM 826 C C . SER A 1 105 ? -25.215 -4.093 74.210 1.00 81.62 105 SER A C 1
ATOM 828 O O . SER A 1 105 ? -24.618 -3.696 73.213 1.00 81.62 105 SER A O 1
ATOM 830 N N . VAL A 1 106 ? -24.603 -4.775 75.182 1.00 87.56 106 VAL A N 1
ATOM 831 C CA . VAL A 1 106 ? -23.159 -5.059 75.183 1.00 87.56 106 VAL A CA 1
ATOM 832 C C . VAL A 1 106 ? -22.769 -5.939 73.993 1.00 87.56 106 VAL A C 1
ATOM 834 O O . VAL A 1 106 ? -21.744 -5.701 73.352 1.00 87.56 106 VAL A O 1
ATOM 837 N N . GLU A 1 107 ? -23.596 -6.929 73.653 1.00 87.06 107 GLU A N 1
ATOM 838 C CA . GLU A 1 107 ? -23.360 -7.799 72.499 1.00 87.06 107 GLU A CA 1
ATOM 839 C C . GLU A 1 107 ? -23.540 -7.055 71.163 1.00 87.06 107 GLU A C 1
ATOM 841 O O . GLU A 1 107 ? -22.763 -7.263 70.227 1.00 87.06 107 GLU A O 1
ATOM 846 N N . LYS A 1 108 ? -24.511 -6.139 71.058 1.00 87.31 108 LYS A N 1
ATOM 847 C CA . LYS A 1 108 ? -24.656 -5.268 69.879 1.00 87.31 108 LYS A CA 1
ATOM 848 C C . LYS A 1 108 ? -23.481 -4.302 69.744 1.00 87.31 108 LYS A C 1
ATOM 850 O O . LYS A 1 108 ? -22.944 -4.184 68.647 1.00 87.31 108 LYS A O 1
ATOM 855 N N . ASP A 1 109 ? -23.011 -3.703 70.835 1.00 85.94 109 ASP A N 1
ATOM 856 C CA . ASP A 1 109 ? -21.823 -2.839 70.834 1.00 85.94 109 ASP A CA 1
ATOM 857 C C . ASP A 1 109 ? -20.546 -3.604 70.470 1.00 85.94 109 ASP A C 1
ATOM 859 O O . ASP A 1 109 ? -19.638 -3.063 69.831 1.00 85.94 109 ASP A O 1
ATOM 863 N N . ARG A 1 110 ? -20.457 -4.886 70.843 1.00 92.25 110 ARG A N 1
ATOM 864 C CA . ARG A 1 110 ? -19.376 -5.771 70.394 1.00 92.25 110 ARG A CA 1
ATOM 865 C C . ARG A 1 110 ? -19.433 -5.984 68.882 1.00 92.25 110 ARG A C 1
ATOM 867 O O . ARG A 1 110 ? -18.433 -5.749 68.209 1.00 92.25 110 ARG A O 1
ATOM 874 N N . ARG A 1 111 ? -20.604 -6.330 68.339 1.00 93.69 111 ARG A N 1
ATOM 875 C CA . ARG A 1 111 ? -20.797 -6.516 66.888 1.00 93.69 111 ARG A CA 1
ATOM 876 C C . ARG A 1 111 ? -20.551 -5.241 66.095 1.00 93.69 111 ARG A C 1
ATOM 878 O O . ARG A 1 111 ? -19.958 -5.309 65.027 1.00 93.69 111 ARG A O 1
ATOM 885 N N . ILE A 1 112 ? -20.964 -4.085 66.611 1.00 91.06 112 ILE A N 1
ATOM 886 C CA . ILE A 1 112 ? -20.694 -2.788 65.980 1.00 91.06 112 ILE A CA 1
ATOM 887 C C . ILE A 1 112 ? -19.186 -2.554 65.899 1.00 91.06 112 ILE A C 1
ATOM 889 O O . ILE A 1 112 ? -18.692 -2.198 64.836 1.00 91.06 112 ILE A O 1
ATOM 893 N N . ARG A 1 113 ? -18.434 -2.806 66.977 1.00 93.06 113 ARG A N 1
ATOM 894 C CA . ARG A 1 113 ? -16.970 -2.657 66.960 1.00 93.06 113 ARG A CA 1
ATOM 895 C C . ARG A 1 113 ? -16.289 -3.620 65.989 1.00 93.06 113 ARG A C 1
ATOM 897 O O . ARG A 1 113 ? -15.381 -3.201 65.278 1.00 93.06 113 ARG A O 1
ATOM 904 N N . GLU A 1 114 ? -16.732 -4.872 65.932 1.00 94.12 114 GLU A N 1
ATOM 905 C CA . GLU A 1 114 ? -16.212 -5.871 64.988 1.00 94.12 114 GLU A CA 1
ATOM 906 C C . GLU A 1 114 ? -16.512 -5.486 63.530 1.00 94.12 114 GLU A C 1
ATOM 908 O O . GLU A 1 114 ? -15.615 -5.517 62.686 1.00 94.12 114 GLU A O 1
ATOM 913 N N . LEU A 1 115 ? -17.742 -5.048 63.238 1.00 93.06 115 LEU A N 1
ATOM 914 C CA . LEU A 1 115 ? -18.134 -4.575 61.910 1.00 93.06 115 LEU A CA 1
ATOM 915 C C . LEU A 1 115 ? -17.361 -3.317 61.506 1.00 93.06 115 LEU A C 1
ATOM 917 O O . LEU A 1 115 ? -16.856 -3.263 60.387 1.00 93.06 115 LEU A O 1
ATOM 921 N N . SER A 1 116 ? -17.195 -2.349 62.410 1.00 92.88 116 SER A N 1
ATOM 922 C CA . SER A 1 116 ? -16.386 -1.152 62.156 1.00 92.88 116 SER A CA 1
ATOM 923 C C . SER A 1 116 ? -14.929 -1.505 61.857 1.00 92.88 116 SER A C 1
ATOM 925 O O . SER A 1 116 ? -14.386 -1.034 60.865 1.00 92.88 116 SER A O 1
ATOM 927 N N . ALA A 1 117 ? -14.316 -2.403 62.636 1.00 94.75 117 ALA A N 1
ATOM 928 C CA . ALA A 1 117 ? -12.947 -2.852 62.383 1.00 94.75 117 ALA A CA 1
ATOM 929 C C . ALA A 1 117 ? -12.811 -3.597 61.041 1.00 94.75 117 ALA A C 1
ATOM 931 O O . ALA A 1 117 ? -11.814 -3.434 60.335 1.00 94.75 117 ALA A O 1
ATOM 932 N N . SER A 1 118 ? -13.817 -4.395 60.665 1.00 95.88 118 SER A N 1
ATOM 933 C CA . SER A 1 118 ? -13.842 -5.075 59.365 1.00 95.88 118 SER A CA 1
ATOM 934 C C . SER A 1 118 ? -13.970 -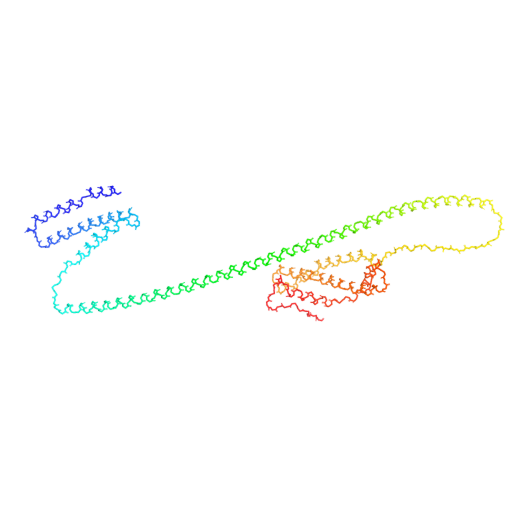4.091 58.198 1.00 95.88 118 SER A C 1
ATOM 936 O O . SER A 1 118 ? -13.247 -4.218 57.211 1.00 95.88 118 SER A O 1
ATOM 938 N N . LEU A 1 119 ? -14.817 -3.066 58.342 1.00 95.56 119 LEU A N 1
ATOM 939 C CA . LEU A 1 119 ? -15.004 -2.021 57.342 1.00 95.56 119 LEU A CA 1
ATOM 940 C C . LEU A 1 119 ? -13.729 -1.188 57.173 1.00 95.56 119 LEU A C 1
ATOM 942 O O . LEU A 1 119 ? -13.315 -0.947 56.044 1.00 95.56 119 LEU A O 1
ATOM 946 N N . ASP A 1 120 ? -13.074 -0.810 58.272 1.00 95.25 120 ASP A N 1
ATOM 947 C CA . ASP A 1 120 ? -11.801 -0.084 58.235 1.00 95.25 120 ASP A CA 1
ATOM 948 C C . ASP A 1 120 ? -10.708 -0.902 57.530 1.00 95.25 120 ASP A C 1
ATOM 950 O O . ASP A 1 120 ? -9.945 -0.367 56.721 1.00 95.25 120 ASP A O 1
ATOM 954 N N . SER A 1 121 ? -10.659 -2.218 57.769 1.00 95.62 121 SER A N 1
ATOM 955 C CA . SER A 1 121 ? -9.735 -3.120 57.070 1.00 95.62 121 SER A CA 1
ATOM 956 C C . SER A 1 121 ? -10.027 -3.212 55.568 1.00 95.62 121 SER A C 1
ATOM 958 O O . SER A 1 121 ? -9.102 -3.183 54.751 1.00 95.62 121 SER A O 1
ATOM 960 N N . ASP A 1 122 ? -11.302 -3.299 55.181 1.00 95.88 122 ASP A N 1
ATOM 961 C CA . ASP A 1 122 ? -11.720 -3.328 53.777 1.00 95.88 122 ASP A CA 1
ATOM 962 C C . ASP A 1 122 ? -11.417 -2.003 53.060 1.00 95.88 122 ASP A C 1
ATOM 964 O O . ASP A 1 122 ? -10.955 -2.019 51.915 1.00 95.88 122 ASP A O 1
ATOM 968 N N . ILE A 1 123 ? -11.614 -0.864 53.731 1.00 95.06 123 ILE A N 1
ATOM 969 C CA . ILE A 1 123 ? -11.255 0.465 53.216 1.00 95.06 123 ILE A CA 1
ATOM 970 C C . ILE A 1 123 ? -9.744 0.544 52.974 1.00 95.06 123 ILE A C 1
ATOM 972 O O . ILE A 1 123 ? -9.325 0.862 51.862 1.00 95.06 123 ILE A O 1
ATOM 976 N N . GLN A 1 124 ? -8.916 0.158 53.950 1.00 95.75 124 GLN A N 1
ATOM 977 C CA . GLN A 1 124 ? -7.456 0.154 53.784 1.00 95.75 124 GLN A CA 1
ATOM 978 C C . GLN A 1 124 ? -6.994 -0.761 52.641 1.00 95.75 124 GLN A C 1
ATOM 980 O O . GLN A 1 124 ? -6.075 -0.425 51.889 1.00 95.75 124 GLN A O 1
ATOM 985 N N . ARG A 1 125 ? -7.638 -1.919 52.464 1.00 96.56 125 ARG A N 1
ATOM 986 C CA . ARG A 1 125 ? -7.340 -2.825 51.347 1.00 96.56 125 ARG A CA 1
ATOM 987 C C . ARG A 1 125 ? -7.663 -2.179 50.002 1.00 96.56 125 ARG A C 1
ATOM 989 O O . ARG A 1 125 ? -6.836 -2.202 49.097 1.00 96.56 125 ARG A O 1
ATOM 996 N N . LYS A 1 126 ? -8.832 -1.551 49.882 1.00 94.62 126 LYS A N 1
ATOM 997 C CA . LYS A 1 126 ? -9.231 -0.828 48.666 1.00 94.62 126 LYS A CA 1
ATOM 998 C C . LYS A 1 126 ? -8.288 0.335 48.368 1.00 94.62 126 LYS A C 1
ATOM 1000 O O . LYS A 1 126 ? -7.923 0.533 47.212 1.00 94.62 126 LYS A O 1
ATOM 1005 N N . ASP A 1 127 ? -7.841 1.057 49.389 1.00 93.94 127 ASP A N 1
ATOM 1006 C CA . ASP A 1 127 ? -6.882 2.152 49.228 1.00 93.94 127 ASP A CA 1
ATOM 1007 C C . ASP A 1 127 ? -5.512 1.658 48.746 1.00 93.94 127 ASP A C 1
ATOM 1009 O O . ASP A 1 127 ? -4.907 2.272 47.863 1.00 93.94 127 ASP A O 1
ATOM 1013 N N . THR A 1 128 ? -5.026 0.523 49.260 1.00 95.69 128 THR A N 1
ATOM 1014 C CA . THR A 1 128 ? -3.763 -0.069 48.785 1.00 95.69 128 THR A CA 1
ATOM 1015 C C . THR A 1 128 ? -3.875 -0.583 47.347 1.00 95.69 128 THR A C 1
ATOM 1017 O O . THR A 1 128 ? -2.972 -0.333 46.543 1.00 95.69 128 THR A O 1
ATOM 1020 N N . GLU A 1 129 ? -4.997 -1.206 46.973 1.00 96.62 129 GLU A N 1
ATOM 1021 C CA . GLU A 1 129 ? -5.282 -1.591 45.585 1.00 96.62 129 GLU A CA 1
ATOM 1022 C C . GLU A 1 129 ? -5.339 -0.373 44.651 1.00 96.62 129 GLU A C 1
ATOM 1024 O O . GLU A 1 129 ? -4.710 -0.376 43.589 1.00 96.62 129 GLU A O 1
ATOM 1029 N N . LEU A 1 130 ? -6.025 0.705 45.043 1.00 95.56 130 LEU A N 1
ATOM 1030 C CA . LEU A 1 130 ? -6.096 1.941 44.258 1.00 95.56 130 LEU A CA 1
ATOM 1031 C C . LEU A 1 130 ? -4.718 2.588 44.082 1.00 95.56 130 LEU A C 1
ATOM 1033 O O . LEU A 1 130 ? -4.382 3.014 42.975 1.00 95.56 130 LEU A O 1
ATOM 1037 N N . CYS A 1 131 ? -3.905 2.636 45.139 1.00 95.06 131 CYS A N 1
ATOM 1038 C CA . CYS A 1 131 ? -2.532 3.138 45.073 1.00 95.06 131 CYS A CA 1
ATOM 1039 C C . CYS A 1 131 ? -1.662 2.300 44.125 1.00 95.06 131 CYS A C 1
ATOM 1041 O O . CYS A 1 131 ? -0.975 2.861 43.272 1.00 95.06 131 CYS A O 1
ATOM 1043 N N . SER A 1 132 ? -1.744 0.969 44.209 1.00 95.50 132 SER A N 1
ATOM 1044 C CA . SER A 1 132 ? -1.047 0.054 43.294 1.00 95.50 132 SER A CA 1
ATOM 1045 C C . SER A 1 132 ? -1.467 0.280 41.837 1.00 95.50 132 SER A C 1
ATOM 1047 O O . SER A 1 132 ? -0.625 0.455 40.955 1.00 95.50 132 SER A O 1
ATOM 1049 N N . THR A 1 133 ? -2.774 0.374 41.586 1.00 93.56 133 THR A N 1
ATOM 1050 C CA . THR A 1 133 ? -3.323 0.573 40.238 1.00 93.56 133 THR A CA 1
ATOM 1051 C C . THR A 1 133 ? -2.911 1.929 39.660 1.00 93.56 133 THR A C 1
ATOM 1053 O O . THR A 1 133 ? -2.560 2.020 38.484 1.00 93.56 133 THR A O 1
ATOM 1056 N N . ARG A 1 134 ? -2.886 2.991 40.478 1.00 95.50 134 ARG A N 1
ATOM 1057 C CA . ARG A 1 134 ? -2.390 4.316 40.066 1.00 95.50 134 ARG A CA 1
ATOM 1058 C C . ARG A 1 134 ? -0.915 4.275 39.673 1.00 95.50 134 ARG A C 1
ATOM 1060 O O . ARG A 1 134 ? -0.574 4.769 38.604 1.00 95.50 134 ARG A O 1
ATOM 1067 N N . LEU A 1 135 ? -0.067 3.625 40.472 1.00 93.50 135 LEU A N 1
ATOM 1068 C CA . LEU A 1 135 ? 1.357 3.465 40.155 1.00 93.50 135 LEU A CA 1
ATOM 1069 C C . LEU A 1 135 ? 1.579 2.659 38.865 1.00 93.50 135 LEU A C 1
ATOM 1071 O O . LEU A 1 135 ? 2.446 3.001 38.059 1.00 93.50 135 LEU A O 1
ATOM 1075 N N . GLN A 1 136 ? 0.781 1.613 38.629 1.00 93.06 136 GLN A N 1
ATOM 1076 C CA . GLN A 1 136 ? 0.819 0.855 37.374 1.00 93.06 136 GLN A CA 1
ATOM 1077 C C . GLN A 1 136 ? 0.386 1.707 36.176 1.00 93.06 136 GLN A C 1
ATOM 1079 O O . GLN A 1 136 ? 1.042 1.686 35.136 1.00 93.06 136 GLN A O 1
ATOM 1084 N N . LEU A 1 137 ? -0.682 2.495 36.313 1.00 88.69 137 LEU A N 1
ATOM 1085 C CA . LEU A 1 137 ? -1.137 3.390 35.251 1.00 88.69 137 LEU A CA 1
ATOM 1086 C C . LEU A 1 137 ? -0.106 4.474 34.934 1.00 88.69 137 LEU A C 1
ATOM 1088 O O . LEU A 1 137 ? 0.137 4.735 33.756 1.00 88.69 137 LEU A O 1
ATOM 1092 N N . ASP A 1 138 ? 0.527 5.062 35.947 1.00 90.56 138 ASP A N 1
ATOM 1093 C CA . ASP A 1 138 ? 1.578 6.060 35.756 1.00 90.56 138 ASP A CA 1
ATOM 1094 C C . ASP A 1 138 ? 2.816 5.454 35.084 1.00 90.56 138 ASP A C 1
ATOM 1096 O O . ASP A 1 138 ? 3.343 6.043 34.137 1.00 90.56 138 ASP A O 1
ATOM 1100 N N . SER A 1 139 ? 3.233 4.240 35.462 1.00 89.50 139 SER A N 1
ATOM 1101 C CA . SER A 1 139 ? 4.358 3.565 34.799 1.00 89.50 139 SER A CA 1
ATOM 1102 C C . SER A 1 139 ? 4.048 3.217 33.335 1.00 89.50 139 SER A C 1
ATOM 1104 O O . SER A 1 139 ? 4.848 3.510 32.444 1.00 89.50 139 SER A O 1
ATOM 1106 N N . MET A 1 140 ? 2.849 2.697 33.047 1.00 83.88 140 MET A N 1
ATOM 1107 C CA . MET A 1 140 ? 2.382 2.429 31.680 1.00 83.88 140 MET A CA 1
ATOM 1108 C C . MET A 1 140 ? 2.196 3.707 30.856 1.00 83.88 140 MET A C 1
ATOM 1110 O O . MET A 1 140 ? 2.316 3.688 29.629 1.00 83.88 140 MET A O 1
ATOM 1114 N N . ARG A 1 141 ? 1.843 4.823 31.500 1.00 84.56 141 ARG A N 1
ATOM 1115 C CA . ARG A 1 141 ? 1.720 6.134 30.861 1.00 84.56 141 ARG A CA 1
ATOM 1116 C C . ARG A 1 141 ? 3.095 6.653 30.464 1.00 84.56 141 ARG A C 1
ATOM 1118 O O . ARG A 1 141 ? 3.286 6.974 29.295 1.00 84.56 141 ARG A O 1
ATOM 1125 N N . ILE A 1 142 ? 4.050 6.665 31.393 1.00 82.81 142 ILE A N 1
ATOM 1126 C CA . ILE A 1 142 ? 5.433 7.092 31.141 1.00 82.81 142 ILE A CA 1
ATOM 1127 C C . ILE A 1 142 ? 6.070 6.229 30.043 1.00 82.81 142 ILE A C 1
ATOM 1129 O O . ILE A 1 142 ? 6.615 6.779 29.089 1.00 82.81 142 ILE A O 1
ATOM 1133 N N . GLY A 1 143 ? 5.921 4.901 30.115 1.00 77.56 143 GLY A N 1
ATOM 1134 C CA . GLY A 1 143 ? 6.440 3.977 29.101 1.00 77.56 143 GLY A CA 1
ATOM 1135 C C . GLY A 1 143 ? 5.834 4.178 27.707 1.00 77.56 143 GLY A C 1
ATOM 1136 O O . GLY A 1 143 ? 6.539 4.072 26.707 1.00 77.56 143 GLY A O 1
ATOM 1137 N N . ARG A 1 144 ? 4.542 4.527 27.611 1.00 69.31 144 ARG A N 1
ATOM 1138 C CA . ARG A 1 144 ? 3.903 4.860 26.324 1.00 69.31 144 ARG A CA 1
ATOM 1139 C C . ARG A 1 144 ? 4.356 6.204 25.768 1.00 69.31 144 ARG A C 1
ATOM 1141 O O . ARG A 1 144 ? 4.561 6.303 24.561 1.00 69.31 144 ARG A O 1
ATOM 1148 N N . TYR A 1 145 ? 4.516 7.224 26.613 1.00 70.50 145 TYR A N 1
ATOM 1149 C CA . TYR A 1 145 ? 5.011 8.528 26.166 1.00 70.50 145 TYR A CA 1
ATOM 1150 C C . TYR A 1 145 ? 6.459 8.445 25.675 1.00 70.50 145 TYR A C 1
ATOM 1152 O O . TYR A 1 145 ? 6.756 9.013 24.627 1.00 70.50 145 TYR A O 1
ATOM 1160 N N . SER A 1 146 ? 7.345 7.718 26.363 1.00 69.31 146 SER A N 1
ATOM 1161 C CA . SER A 1 146 ? 8.735 7.556 25.915 1.00 69.31 146 SER A CA 1
ATOM 1162 C C . SER A 1 146 ? 8.831 6.711 24.642 1.00 69.31 146 SER A C 1
ATOM 1164 O O . SER A 1 146 ? 9.384 7.171 23.645 1.00 69.31 146 SER A O 1
ATOM 1166 N N . ALA A 1 147 ? 8.205 5.531 24.617 1.00 68.50 147 ALA A N 1
ATOM 1167 C CA . ALA A 1 147 ? 8.260 4.643 23.458 1.00 68.50 147 ALA A CA 1
ATOM 1168 C C . ALA A 1 147 ? 7.597 5.261 22.214 1.00 68.50 147 ALA A C 1
ATOM 1170 O O . ALA A 1 147 ? 8.171 5.215 21.129 1.00 68.50 147 ALA A O 1
ATOM 1171 N N . GLY A 1 148 ? 6.423 5.886 22.357 1.00 67.81 148 GLY A N 1
ATOM 1172 C CA . GLY A 1 148 ? 5.711 6.499 21.231 1.00 67.81 148 GLY A CA 1
ATOM 1173 C C . GLY A 1 148 ? 6.429 7.723 20.660 1.00 67.81 148 GLY A C 1
ATOM 1174 O O . GLY A 1 148 ? 6.492 7.898 19.443 1.00 67.81 148 GLY A O 1
ATOM 1175 N N . THR A 1 149 ? 7.032 8.548 21.518 1.00 67.94 149 THR A N 1
ATOM 1176 C CA . THR A 1 149 ? 7.774 9.737 21.070 1.00 67.94 149 THR A CA 1
ATOM 1177 C C . THR A 1 149 ? 9.084 9.349 20.383 1.00 67.94 149 THR A C 1
ATOM 1179 O O . THR A 1 149 ? 9.452 9.947 19.375 1.00 67.94 149 THR A O 1
ATOM 1182 N N . ASP A 1 150 ? 9.782 8.323 20.871 1.00 71.06 150 ASP A N 1
ATOM 1183 C CA . ASP A 1 150 ? 11.038 7.886 20.259 1.00 71.06 150 ASP A CA 1
ATOM 1184 C C . ASP A 1 150 ? 10.821 7.123 18.950 1.00 71.06 150 ASP A C 1
ATOM 1186 O O . ASP A 1 150 ? 11.618 7.257 18.022 1.00 71.06 150 ASP A O 1
ATOM 1190 N N . VAL A 1 151 ? 9.742 6.341 18.840 1.00 73.44 151 VAL A N 1
ATOM 1191 C CA . VAL A 1 151 ? 9.356 5.680 17.583 1.00 73.44 151 VAL A CA 1
ATOM 1192 C C . VAL A 1 151 ? 8.986 6.714 16.521 1.00 73.44 151 VAL A C 1
ATOM 1194 O O . VAL A 1 151 ? 9.567 6.691 15.442 1.00 73.44 151 VAL A O 1
ATOM 1197 N N . THR A 1 152 ? 8.136 7.689 16.849 1.00 72.44 152 THR A N 1
ATOM 1198 C CA . THR A 1 152 ? 7.726 8.737 15.893 1.00 72.44 152 THR A CA 1
ATOM 1199 C C . THR A 1 152 ? 8.887 9.639 15.458 1.00 72.44 152 THR A C 1
ATOM 1201 O O . THR A 1 152 ? 8.992 9.985 14.281 1.00 72.44 152 THR A O 1
ATOM 1204 N N . LYS A 1 153 ? 9.818 9.984 16.361 1.00 79.06 153 LYS A N 1
ATOM 1205 C CA . LYS A 1 153 ? 11.051 10.722 16.016 1.00 79.06 153 LYS A CA 1
ATOM 1206 C C . LYS A 1 153 ? 11.971 9.929 15.089 1.00 79.06 153 LYS A C 1
ATOM 1208 O O . LYS A 1 153 ? 12.562 10.495 14.175 1.00 79.06 153 LYS A O 1
ATOM 1213 N N . ARG A 1 154 ? 12.098 8.620 15.317 1.00 74.69 154 ARG A N 1
ATOM 1214 C CA . ARG A 1 154 ? 12.929 7.741 14.488 1.00 74.69 154 ARG A CA 1
ATOM 1215 C C . ARG A 1 154 ? 12.312 7.543 13.106 1.00 74.69 154 ARG A C 1
ATOM 1217 O O . ARG A 1 154 ? 13.020 7.688 12.119 1.00 74.69 154 ARG A O 1
ATOM 1224 N N . GLU A 1 155 ? 11.005 7.303 13.034 1.00 76.88 155 GLU A N 1
ATOM 1225 C CA . GLU A 1 155 ? 10.262 7.191 11.772 1.00 76.88 155 GLU A CA 1
ATOM 1226 C C . GLU A 1 155 ? 10.348 8.487 10.953 1.00 76.88 155 GLU A C 1
ATOM 1228 O O . GLU A 1 155 ? 10.748 8.452 9.790 1.00 76.88 155 GLU A O 1
ATOM 1233 N N . SER A 1 156 ? 10.093 9.646 11.569 1.00 74.50 156 SER A N 1
ATOM 1234 C CA . SER A 1 156 ? 10.203 10.946 10.886 1.00 74.50 156 SER A CA 1
ATOM 1235 C C . SER A 1 156 ? 11.625 11.245 10.391 1.00 74.50 156 SER A C 1
ATOM 1237 O O . SER A 1 156 ? 11.794 11.668 9.246 1.00 74.50 156 SER A O 1
ATOM 1239 N N . ALA A 1 157 ? 12.659 10.943 11.183 1.00 80.81 157 ALA A N 1
ATOM 1240 C CA . ALA A 1 157 ? 14.051 11.059 10.743 1.00 80.81 157 ALA A CA 1
ATOM 1241 C C . ALA A 1 157 ? 14.365 10.133 9.553 1.00 80.81 157 ALA A C 1
ATOM 1243 O O . ALA A 1 157 ? 14.994 10.569 8.591 1.00 80.81 157 ALA A O 1
ATOM 1244 N N . THR A 1 158 ? 13.885 8.884 9.568 1.00 78.62 158 THR A N 1
ATOM 1245 C CA . THR A 1 158 ? 14.085 7.959 8.439 1.00 78.62 158 THR A CA 1
ATOM 1246 C C . THR A 1 158 ? 13.364 8.410 7.173 1.00 78.62 158 THR A C 1
ATOM 1248 O O . THR A 1 158 ? 13.930 8.306 6.089 1.00 78.62 158 THR A O 1
ATOM 1251 N N . THR A 1 159 ? 12.154 8.969 7.294 1.00 80.00 159 THR A N 1
ATOM 1252 C CA . THR A 1 159 ? 11.426 9.500 6.135 1.00 80.00 159 THR A CA 1
ATOM 1253 C C . THR A 1 159 ? 12.117 10.718 5.532 1.00 80.00 159 THR A C 1
ATOM 1255 O O . THR A 1 159 ? 12.205 10.808 4.314 1.00 80.00 159 THR A O 1
ATOM 1258 N N . LEU A 1 160 ? 12.666 11.618 6.359 1.00 84.06 160 LEU A N 1
ATOM 1259 C CA . LEU A 1 160 ? 13.395 12.789 5.868 1.00 84.06 160 LEU A CA 1
ATOM 1260 C C . LEU A 1 160 ? 14.660 12.385 5.106 1.00 84.06 160 LEU A C 1
ATOM 1262 O O . LEU A 1 160 ? 14.881 12.879 4.004 1.00 84.06 160 LEU A O 1
ATOM 1266 N N . LEU A 1 161 ? 15.437 11.442 5.643 1.00 81.38 161 LEU A N 1
ATOM 1267 C CA . LEU A 1 161 ? 16.637 10.934 4.973 1.00 81.38 161 LEU A CA 1
ATOM 1268 C C . LEU A 1 161 ? 16.308 10.251 3.640 1.00 81.38 161 LEU A C 1
ATOM 1270 O O . LEU A 1 161 ? 16.993 10.498 2.653 1.00 81.38 161 LEU A O 1
ATOM 1274 N N . ALA A 1 162 ? 15.230 9.463 3.581 1.00 78.50 162 ALA A N 1
ATOM 1275 C CA . ALA A 1 162 ? 14.780 8.846 2.333 1.00 78.50 162 ALA A CA 1
ATOM 1276 C C . ALA A 1 162 ? 14.392 9.900 1.278 1.00 78.50 162 ALA A C 1
ATOM 1278 O O . ALA A 1 162 ? 14.771 9.779 0.116 1.00 78.50 162 ALA A O 1
ATOM 1279 N N . THR A 1 163 ? 13.693 10.968 1.683 1.00 85.38 163 THR A N 1
ATOM 1280 C CA . THR A 1 163 ? 13.358 12.068 0.762 1.00 85.38 163 THR A CA 1
ATOM 1281 C C . THR A 1 163 ? 14.578 12.894 0.349 1.00 85.38 163 THR A C 1
ATOM 1283 O O . THR A 1 163 ? 14.631 13.400 -0.768 1.00 85.38 163 THR A O 1
ATOM 1286 N N . GLU A 1 164 ? 15.579 13.034 1.221 1.00 89.25 164 GLU A N 1
ATOM 1287 C CA . GLU A 1 164 ? 16.827 13.736 0.907 1.00 89.25 164 GLU A CA 1
ATOM 1288 C C . GLU A 1 164 ? 17.677 12.949 -0.099 1.00 89.25 164 GLU A C 1
ATOM 1290 O O . GLU A 1 164 ? 18.200 13.532 -1.052 1.00 89.25 164 GLU A O 1
ATOM 1295 N N . GLU A 1 165 ? 17.756 11.627 0.063 1.00 90.38 165 GLU A N 1
ATOM 1296 C CA . GLU A 1 165 ? 18.426 10.726 -0.877 1.00 90.38 165 GLU A CA 1
ATOM 1297 C C . GLU A 1 165 ? 17.762 10.765 -2.264 1.00 90.38 165 GLU A C 1
ATOM 1299 O O . GLU A 1 165 ? 18.455 10.941 -3.267 1.00 90.38 165 GLU A O 1
ATOM 1304 N N . GLU A 1 166 ? 16.426 10.743 -2.325 1.00 91.50 166 GLU A N 1
ATOM 1305 C CA . GLU A 1 166 ? 15.666 10.873 -3.578 1.00 91.50 166 GLU A CA 1
ATOM 1306 C C . GLU A 1 166 ? 15.928 12.220 -4.279 1.00 91.50 166 GLU A C 1
ATOM 1308 O O . GLU A 1 166 ? 16.134 12.276 -5.493 1.00 91.50 166 GLU A O 1
ATOM 1313 N N . ILE A 1 167 ? 15.996 13.328 -3.531 1.00 91.00 167 ILE A N 1
ATOM 1314 C CA . ILE A 1 167 ? 16.323 14.649 -4.094 1.00 91.00 167 ILE A CA 1
ATOM 1315 C C . ILE A 1 167 ? 17.753 14.678 -4.651 1.00 91.00 167 ILE A C 1
ATOM 1317 O O . ILE A 1 167 ? 18.007 15.321 -5.678 1.00 91.00 167 ILE A O 1
ATOM 1321 N N . LEU A 1 168 ? 18.704 14.022 -3.983 1.00 93.06 168 LEU A N 1
ATOM 1322 C CA . LEU A 1 168 ? 20.084 13.929 -4.458 1.00 93.06 168 LEU A CA 1
ATOM 1323 C C . LEU A 1 168 ? 20.189 13.086 -5.733 1.00 93.06 168 LEU A C 1
ATOM 1325 O O . LEU A 1 168 ? 20.893 13.500 -6.660 1.00 93.06 168 LEU A O 1
ATOM 1329 N N . GLU A 1 169 ? 19.461 11.972 -5.807 1.00 95.00 169 GLU A N 1
ATOM 1330 C CA . GLU A 1 169 ? 19.374 11.119 -6.995 1.00 95.00 169 GLU A CA 1
ATOM 1331 C C . GLU A 1 169 ? 18.751 11.881 -8.174 1.00 95.00 169 GLU A C 1
ATOM 1333 O O . GLU A 1 169 ? 19.377 12.006 -9.228 1.00 95.00 169 GLU A O 1
ATOM 1338 N N . LEU A 1 170 ? 17.604 12.539 -7.968 1.00 93.31 170 LEU A N 1
ATOM 1339 C CA . LEU A 1 170 ? 16.951 13.363 -8.991 1.00 93.31 170 LEU A CA 1
ATOM 1340 C C . LEU A 1 170 ? 17.852 14.499 -9.497 1.00 93.31 170 LEU A C 1
ATOM 1342 O O . LEU A 1 170 ? 17.868 14.807 -10.690 1.00 93.31 170 LEU A O 1
ATOM 1346 N N . LYS A 1 171 ? 18.644 15.124 -8.617 1.00 93.69 171 LYS A N 1
ATOM 1347 C CA . LYS A 1 171 ? 19.636 16.134 -9.025 1.00 93.69 171 LYS A CA 1
ATOM 1348 C C . LYS A 1 171 ? 20.776 15.535 -9.847 1.00 93.69 171 LYS A C 1
ATOM 1350 O O . LYS A 1 171 ? 21.289 16.216 -10.736 1.00 93.69 171 LYS A O 1
ATOM 1355 N N . ALA A 1 172 ? 21.213 14.314 -9.544 1.00 94.56 172 ALA A N 1
ATOM 1356 C CA . ALA A 1 172 ? 22.244 13.627 -10.316 1.00 94.56 172 ALA A CA 1
ATOM 1357 C C . ALA A 1 172 ? 21.736 13.252 -11.715 1.00 94.56 172 ALA A C 1
ATOM 1359 O O . ALA A 1 172 ? 22.408 13.556 -12.704 1.00 94.56 172 ALA A O 1
ATOM 1360 N N . ASP A 1 173 ? 20.523 12.711 -11.800 1.00 94.75 173 ASP A N 1
ATOM 1361 C CA . ASP A 1 173 ? 19.862 12.379 -13.062 1.00 94.75 173 ASP A CA 1
ATOM 1362 C C . ASP A 1 173 ? 19.634 13.617 -13.927 1.00 94.75 173 ASP A C 1
ATOM 1364 O O . ASP A 1 173 ? 19.911 13.602 -15.127 1.00 94.75 173 ASP A O 1
ATOM 1368 N N . LEU A 1 174 ? 19.212 14.730 -13.318 1.00 95.56 174 LEU A N 1
ATOM 1369 C CA . LEU A 1 174 ? 19.035 15.997 -14.021 1.00 95.56 174 LEU A CA 1
ATOM 1370 C C . LEU A 1 174 ? 20.354 16.491 -14.628 1.00 95.56 174 LEU A C 1
ATOM 1372 O O . LEU A 1 174 ? 20.355 16.931 -15.777 1.00 95.56 174 LEU A O 1
ATOM 1376 N N . ARG A 1 175 ? 21.481 16.387 -13.908 1.00 95.81 175 ARG A N 1
ATOM 1377 C CA . ARG A 1 175 ? 22.806 16.727 -14.460 1.00 95.81 175 ARG A CA 1
ATOM 1378 C C . ARG A 1 175 ? 23.192 15.809 -15.619 1.00 95.81 175 ARG A C 1
ATOM 1380 O O . ARG A 1 175 ? 23.582 16.307 -16.670 1.00 95.81 175 ARG A O 1
AT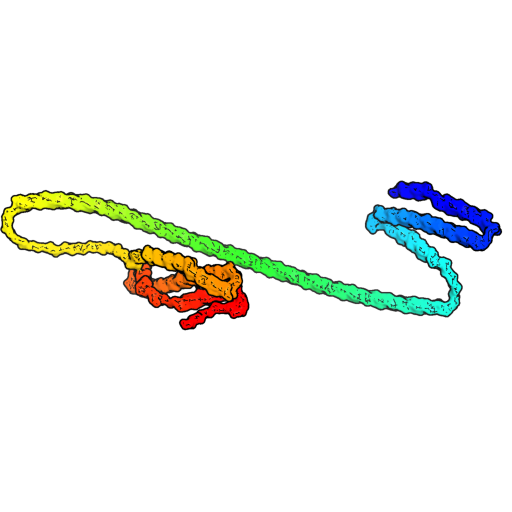OM 1387 N N . SER A 1 176 ? 23.012 14.497 -15.466 1.00 94.31 176 SER A N 1
ATOM 1388 C CA . SER A 1 176 ? 23.311 13.535 -16.535 1.00 94.31 176 SER A CA 1
ATOM 1389 C C . SER A 1 176 ? 22.464 13.784 -17.788 1.00 94.31 176 SER A C 1
ATOM 1391 O O . SER A 1 176 ? 22.974 13.750 -18.909 1.00 94.31 176 SER A O 1
ATOM 1393 N N . ALA A 1 177 ? 21.180 14.102 -17.617 1.00 94.12 177 ALA A N 1
ATOM 1394 C CA . ALA A 1 177 ? 20.295 14.454 -18.720 1.00 94.12 177 ALA A CA 1
ATOM 1395 C C . ALA A 1 177 ? 20.756 15.732 -19.441 1.00 94.12 177 ALA A C 1
ATOM 1397 O O . ALA A 1 177 ? 20.753 15.767 -20.672 1.00 94.12 177 ALA A O 1
ATOM 1398 N N . HIS A 1 178 ? 21.207 16.754 -18.704 1.00 95.62 178 HIS A N 1
ATOM 1399 C CA . HIS A 1 178 ? 21.770 17.970 -19.303 1.00 95.62 178 HIS A CA 1
ATOM 1400 C C . HIS A 1 178 ? 23.029 17.670 -20.129 1.00 95.62 178 HIS A C 1
ATOM 1402 O O . HIS A 1 178 ? 23.121 18.106 -21.276 1.00 95.62 178 HIS A O 1
ATOM 1408 N N . GLU A 1 179 ? 23.956 16.862 -19.608 1.00 95.94 179 GLU A N 1
ATOM 1409 C CA . GLU A 1 179 ? 25.162 16.450 -20.342 1.00 95.94 179 GLU A CA 1
ATOM 1410 C C . GLU A 1 179 ? 24.823 15.676 -21.627 1.00 95.94 179 GLU A C 1
ATOM 1412 O O . GLU A 1 179 ? 25.445 15.882 -22.677 1.00 95.94 179 GLU A O 1
ATOM 1417 N N . GLN A 1 180 ? 23.801 14.813 -21.585 1.00 93.62 180 GLN A N 1
ATOM 1418 C CA . GLN A 1 180 ? 23.315 14.120 -22.778 1.00 93.62 180 GLN A CA 1
ATOM 1419 C C . GLN A 1 180 ? 22.753 15.100 -23.809 1.00 93.62 180 GLN A C 1
ATOM 1421 O O . GLN A 1 180 ? 23.090 14.984 -24.989 1.00 93.62 180 GLN A O 1
ATOM 1426 N N . VAL A 1 181 ? 21.949 16.083 -23.393 1.00 95.06 181 VAL A N 1
ATOM 1427 C CA . VAL A 1 181 ? 21.411 17.115 -24.293 1.00 95.06 181 VAL A CA 1
ATOM 1428 C C . VAL A 1 181 ? 22.536 17.912 -24.952 1.00 95.06 181 VAL A C 1
ATOM 1430 O O . VAL A 1 181 ? 22.527 18.060 -26.174 1.00 95.06 181 VAL A O 1
ATOM 1433 N N . GLU A 1 182 ? 23.546 18.348 -24.198 1.00 95.44 182 GLU A N 1
ATOM 1434 C CA . GLU A 1 182 ? 24.713 19.028 -24.775 1.00 95.44 182 GLU A CA 1
ATOM 1435 C C . GLU A 1 182 ? 25.470 18.136 -25.769 1.00 95.44 182 GLU A C 1
ATOM 1437 O O . GLU A 1 182 ? 25.938 18.602 -26.812 1.00 95.44 182 GLU A O 1
ATOM 1442 N N . SER A 1 183 ? 25.575 16.834 -25.487 1.00 94.44 183 SER A N 1
ATOM 1443 C CA . SER A 1 183 ? 26.192 15.881 -26.414 1.00 94.44 183 SER A CA 1
ATOM 1444 C C . SER A 1 183 ? 25.405 15.753 -27.724 1.00 94.44 183 SER A C 1
ATOM 1446 O O . SER A 1 183 ? 26.005 15.726 -28.802 1.00 94.44 183 SER A O 1
ATOM 1448 N N . TYR A 1 184 ? 24.069 15.742 -27.656 1.00 93.62 184 TYR A N 1
ATOM 1449 C CA . TYR A 1 184 ? 23.209 15.716 -28.837 1.00 93.62 184 TYR A CA 1
ATOM 1450 C C . TYR A 1 184 ? 23.285 17.021 -29.622 1.00 93.62 184 TYR A C 1
ATOM 1452 O O . TYR A 1 184 ? 23.340 16.979 -30.849 1.00 93.62 184 TYR A O 1
ATOM 1460 N N . GLN A 1 185 ? 23.361 18.167 -28.944 1.00 94.88 185 GLN A N 1
ATOM 1461 C CA . GLN A 1 185 ? 23.562 19.461 -29.597 1.00 94.88 185 GLN A CA 1
ATOM 1462 C C . GLN A 1 185 ? 24.892 19.507 -30.359 1.00 94.88 185 GLN A C 1
ATOM 1464 O O . GLN A 1 185 ? 24.915 19.916 -31.520 1.00 94.88 185 GLN A O 1
ATOM 1469 N N . ARG A 1 186 ? 25.984 19.001 -29.767 1.00 95.12 186 ARG A N 1
ATOM 1470 C CA . ARG A 1 186 ? 27.283 18.879 -30.453 1.00 95.12 186 ARG A CA 1
ATOM 1471 C C . ARG A 1 186 ? 27.211 17.977 -31.689 1.00 95.12 186 ARG A C 1
ATOM 1473 O O . ARG A 1 186 ? 27.732 18.341 -32.739 1.00 95.12 186 ARG A O 1
ATOM 1480 N N . LYS A 1 187 ? 26.524 16.831 -31.600 1.00 94.31 187 LYS A N 1
ATOM 1481 C CA . LYS A 1 187 ? 26.298 15.940 -32.756 1.00 94.31 187 LYS A CA 1
ATOM 1482 C C . LYS A 1 187 ? 25.453 16.605 -33.845 1.00 94.31 187 LYS A C 1
ATOM 1484 O O . LYS A 1 187 ? 25.741 16.433 -35.025 1.00 94.31 187 LYS A O 1
ATOM 1489 N N . MET A 1 188 ? 24.438 17.375 -33.458 1.00 93.12 188 MET A N 1
ATOM 1490 C CA . MET A 1 188 ? 23.597 18.121 -34.394 1.00 93.12 188 MET A CA 1
ATOM 1491 C C . MET A 1 188 ? 24.407 19.184 -35.146 1.00 93.12 188 MET A C 1
ATOM 1493 O O . MET A 1 188 ? 24.280 19.294 -36.361 1.00 93.12 188 MET A O 1
ATOM 1497 N N . ALA A 1 189 ? 25.287 19.913 -34.451 1.00 94.12 189 ALA A N 1
ATOM 1498 C CA . ALA A 1 189 ? 26.192 20.873 -35.082 1.00 94.12 189 ALA A CA 1
ATOM 1499 C C . ALA A 1 189 ? 27.105 20.198 -36.123 1.00 94.12 189 ALA A C 1
ATOM 1501 O O . ALA A 1 189 ? 27.193 20.668 -37.254 1.00 94.12 189 ALA A O 1
ATOM 1502 N N . ALA A 1 190 ? 27.684 19.038 -35.793 1.00 94.25 190 ALA A N 1
ATOM 1503 C CA . ALA A 1 190 ? 28.477 18.260 -36.748 1.00 94.25 190 ALA A CA 1
ATOM 1504 C C . ALA A 1 190 ? 27.657 17.800 -37.972 1.00 94.25 190 ALA A C 1
ATOM 1506 O O . ALA A 1 190 ? 28.152 17.827 -39.097 1.00 94.25 190 ALA A O 1
ATOM 1507 N N . PHE A 1 191 ? 26.387 17.422 -37.785 1.00 94.62 191 PHE A N 1
ATOM 1508 C CA . PHE A 1 191 ? 25.484 17.090 -38.895 1.00 94.62 191 PHE A CA 1
ATOM 1509 C C . PHE A 1 191 ? 25.266 18.267 -39.853 1.00 94.62 191 PHE A C 1
ATOM 1511 O O . PHE A 1 191 ? 25.256 18.063 -41.067 1.00 94.62 191 PHE A O 1
ATOM 1518 N N . ILE A 1 192 ? 25.131 19.489 -39.326 1.00 95.31 192 ILE A N 1
ATOM 1519 C CA . ILE A 1 192 ? 24.993 20.710 -40.136 1.00 95.31 192 ILE A CA 1
ATOM 1520 C C . ILE A 1 192 ? 26.254 20.936 -40.986 1.00 95.31 192 ILE A C 1
ATOM 1522 O O . ILE A 1 192 ? 26.151 21.259 -42.175 1.00 95.31 192 ILE A O 1
ATOM 1526 N N . ASP A 1 193 ? 27.439 20.704 -40.418 1.00 95.19 193 ASP A N 1
ATOM 1527 C CA . ASP A 1 193 ? 28.708 20.811 -41.145 1.00 95.19 193 ASP A CA 1
ATOM 1528 C C . ASP A 1 193 ? 28.831 19.748 -42.247 1.00 95.19 193 ASP A C 1
ATOM 1530 O O . ASP A 1 193 ? 29.191 20.072 -43.384 1.00 95.19 193 ASP A O 1
ATOM 1534 N N . TYR A 1 194 ? 28.454 18.496 -41.963 1.00 94.81 194 TYR A N 1
ATOM 1535 C CA . TYR A 1 194 ? 28.419 17.438 -42.978 1.00 94.81 194 TYR A CA 1
ATOM 1536 C C . TYR A 1 194 ? 27.421 17.742 -44.095 1.00 94.81 194 TYR A C 1
ATOM 1538 O O . TYR A 1 194 ? 27.725 17.536 -45.269 1.00 94.81 194 TYR A O 1
ATOM 1546 N N . GLU A 1 195 ? 26.247 18.281 -43.774 1.00 95.81 195 GLU A N 1
ATOM 1547 C CA . GLU A 1 195 ? 25.263 18.675 -44.781 1.00 95.81 195 GLU A CA 1
ATOM 1548 C C . GLU A 1 195 ? 25.786 19.815 -45.673 1.00 95.81 195 GLU A C 1
ATOM 1550 O O . GLU A 1 195 ? 25.553 19.828 -46.888 1.00 95.81 195 GLU A O 1
ATOM 1555 N N . ARG A 1 196 ? 26.533 20.772 -45.104 1.00 96.25 196 ARG A N 1
ATOM 1556 C CA . ARG A 1 196 ? 27.239 21.800 -45.884 1.00 96.25 196 ARG A CA 1
ATOM 1557 C C . ARG A 1 196 ? 28.299 21.171 -46.792 1.00 96.25 196 ARG A C 1
ATOM 1559 O O . ARG A 1 196 ? 28.357 21.520 -47.969 1.00 96.25 196 ARG A O 1
ATOM 1566 N N . GLN A 1 197 ? 29.090 20.225 -46.290 1.00 95.56 197 GLN A N 1
ATOM 1567 C CA . GLN A 1 197 ? 30.115 19.544 -47.083 1.00 95.56 197 GLN A CA 1
ATOM 1568 C C . GLN A 1 197 ? 29.513 18.719 -48.230 1.00 95.56 197 GLN A C 1
ATOM 1570 O O . GLN A 1 197 ? 30.023 18.753 -49.346 1.00 95.56 197 GLN A O 1
ATOM 1575 N N . ILE A 1 198 ? 28.390 18.035 -47.991 1.00 95.56 198 ILE A N 1
ATOM 1576 C CA . ILE A 1 198 ? 27.655 17.298 -49.027 1.00 95.56 198 ILE A CA 1
ATOM 1577 C C . ILE A 1 198 ? 27.169 18.243 -50.129 1.00 95.56 198 ILE A C 1
ATOM 1579 O O . ILE A 1 198 ? 27.234 17.877 -51.301 1.00 95.56 198 ILE A O 1
ATOM 1583 N N . ARG A 1 199 ? 26.689 19.446 -49.785 1.00 95.75 199 ARG A N 1
ATOM 1584 C CA . ARG A 1 199 ? 26.301 20.457 -50.783 1.00 95.75 199 ARG A CA 1
ATOM 1585 C C . ARG A 1 199 ? 27.490 20.878 -51.646 1.00 95.75 199 ARG A C 1
ATOM 1587 O O . ARG A 1 199 ? 27.395 20.777 -52.862 1.00 95.75 199 ARG A O 1
ATOM 1594 N N . LEU A 1 200 ? 28.621 21.218 -51.027 1.00 96.06 200 LEU A N 1
ATOM 1595 C CA . LEU A 1 200 ? 29.837 21.597 -51.757 1.00 96.06 200 LEU A CA 1
ATOM 1596 C C . LEU A 1 200 ? 30.333 20.482 -52.687 1.00 96.06 200 LEU A C 1
ATOM 1598 O O . LEU A 1 200 ? 30.629 20.738 -53.849 1.00 96.06 200 LEU A O 1
ATOM 1602 N N . LEU A 1 201 ? 30.366 19.235 -52.208 1.00 95.56 201 LEU A N 1
ATOM 1603 C CA . LEU A 1 201 ? 30.766 18.088 -53.027 1.00 95.56 201 LEU A CA 1
ATOM 1604 C C . LEU A 1 201 ? 29.797 17.834 -54.185 1.00 95.56 201 LEU A C 1
ATOM 1606 O O . LEU A 1 201 ? 30.227 17.447 -55.267 1.00 95.56 201 LEU A O 1
ATOM 1610 N N . LYS A 1 202 ? 28.490 18.041 -53.987 1.00 95.75 202 LYS A N 1
ATOM 1611 C CA . LYS A 1 202 ? 27.506 17.946 -55.075 1.00 95.75 202 LYS A CA 1
ATOM 1612 C C . LYS A 1 202 ? 27.750 19.011 -56.139 1.00 95.75 202 LYS A C 1
ATOM 1614 O O . LYS A 1 202 ? 27.712 18.677 -57.322 1.00 95.75 202 LYS A O 1
ATOM 1619 N N . ASP A 1 203 ? 28.036 20.243 -55.729 1.00 95.88 203 ASP A N 1
ATOM 1620 C CA . ASP A 1 203 ? 28.351 21.335 -56.650 1.00 95.88 203 ASP A CA 1
ATOM 1621 C C . ASP A 1 203 ? 29.641 21.032 -57.427 1.00 95.88 203 ASP A C 1
ATOM 1623 O O . ASP A 1 203 ? 29.656 21.125 -58.654 1.00 95.88 203 ASP A O 1
ATOM 1627 N N . GLU A 1 204 ? 30.687 20.549 -56.752 1.00 95.75 204 GLU A N 1
ATOM 1628 C CA . GLU A 1 204 ? 31.949 20.147 -57.381 1.00 95.75 204 GLU A CA 1
ATOM 1629 C C . GLU A 1 204 ? 31.764 18.974 -58.357 1.00 95.75 204 GLU A C 1
ATOM 1631 O O . GLU A 1 204 ? 32.259 19.014 -59.482 1.00 95.75 204 GLU A O 1
ATOM 1636 N N . VAL A 1 205 ? 30.991 17.950 -57.983 1.00 94.38 205 VAL A N 1
ATOM 1637 C CA . VAL A 1 205 ? 30.653 16.833 -58.880 1.00 94.38 205 VAL A CA 1
ATOM 1638 C C . VAL A 1 205 ? 29.861 17.325 -60.087 1.00 94.38 205 VAL A C 1
ATOM 1640 O O . VAL A 1 205 ? 30.106 16.853 -61.197 1.00 94.38 205 VAL A O 1
ATOM 1643 N N . SER A 1 206 ? 28.934 18.268 -59.903 1.00 95.50 206 SER A N 1
ATOM 1644 C CA . SER A 1 206 ? 28.177 18.849 -61.015 1.00 95.50 206 SER A CA 1
ATOM 1645 C C . SER A 1 206 ? 29.104 19.578 -61.994 1.00 95.50 206 SER A C 1
ATOM 1647 O O . SER A 1 206 ? 29.038 19.322 -63.198 1.00 95.50 206 SER A O 1
ATOM 1649 N N . TYR A 1 207 ? 30.047 20.368 -61.474 1.00 95.12 207 TYR A N 1
ATOM 1650 C CA . TYR A 1 207 ? 31.052 21.086 -62.252 1.00 95.12 207 TYR A CA 1
ATOM 1651 C C . TYR A 1 207 ? 31.989 20.125 -63.003 1.00 95.12 207 TYR A C 1
ATOM 1653 O O . TYR A 1 207 ? 32.135 20.202 -64.226 1.00 95.12 207 TYR A O 1
ATOM 1661 N N . LEU A 1 208 ? 32.555 19.136 -62.305 1.00 93.69 208 LEU A N 1
ATOM 1662 C CA . LEU A 1 208 ? 33.416 18.112 -62.903 1.00 93.69 208 LEU A CA 1
ATOM 1663 C C . LEU A 1 208 ? 32.669 17.266 -63.939 1.00 93.69 208 LEU A C 1
ATOM 1665 O O . LEU A 1 208 ? 33.249 16.855 -64.943 1.00 93.69 208 LEU A O 1
ATOM 1669 N N . SER A 1 209 ? 31.380 17.000 -63.720 1.00 93.38 209 SER A N 1
ATOM 1670 C CA . SER A 1 209 ? 30.534 16.308 -64.690 1.00 93.38 209 SER A CA 1
ATOM 1671 C C . SER A 1 209 ? 30.364 17.138 -65.960 1.00 93.38 209 SER A C 1
ATOM 1673 O O . SER A 1 209 ? 30.502 16.590 -67.054 1.00 93.38 209 SER A O 1
ATOM 1675 N N . THR A 1 210 ? 30.124 18.449 -65.848 1.00 92.75 210 THR A N 1
ATOM 1676 C CA . THR A 1 210 ? 30.057 19.328 -67.025 1.00 92.75 210 THR A CA 1
ATOM 1677 C C . THR A 1 210 ? 31.392 19.384 -67.768 1.00 92.75 210 THR A C 1
ATOM 1679 O O . THR A 1 210 ? 31.421 19.142 -68.977 1.00 92.75 210 THR A O 1
ATOM 1682 N N . ASP A 1 211 ? 32.512 19.546 -67.061 1.00 90.62 211 ASP A N 1
ATOM 1683 C CA . ASP A 1 211 ? 33.851 19.545 -67.666 1.00 90.62 211 ASP A CA 1
ATOM 1684 C C . ASP A 1 211 ? 34.156 18.216 -68.362 1.00 90.62 211 ASP A C 1
ATOM 1686 O O . ASP A 1 211 ? 34.639 18.187 -69.498 1.00 90.62 211 ASP A O 1
ATOM 1690 N N . LYS A 1 212 ? 33.797 17.092 -67.731 1.00 90.69 212 LYS A N 1
ATOM 1691 C CA . LYS A 1 212 ? 33.916 15.763 -68.332 1.00 90.69 212 LYS A CA 1
ATOM 1692 C C . LYS A 1 212 ? 33.118 15.664 -69.628 1.00 90.69 212 LYS A C 1
ATOM 1694 O O . LYS A 1 212 ? 33.646 15.125 -70.597 1.00 90.69 212 LYS A O 1
ATOM 1699 N N . THR A 1 213 ? 31.882 16.165 -69.675 1.00 90.44 213 THR A N 1
ATOM 1700 C CA . THR A 1 213 ? 31.076 16.121 -70.908 1.00 90.44 213 THR A CA 1
ATOM 1701 C C . THR A 1 213 ? 31.697 16.946 -72.034 1.00 90.44 213 THR A C 1
ATOM 1703 O O . THR A 1 213 ? 31.785 16.451 -73.156 1.00 90.44 213 THR A O 1
ATOM 1706 N N . VAL A 1 214 ? 32.235 18.132 -71.733 1.00 88.69 214 VAL A N 1
ATOM 1707 C CA . VAL A 1 214 ? 32.929 18.987 -72.712 1.00 88.69 214 VAL A CA 1
ATOM 1708 C C . VAL A 1 214 ? 34.203 18.315 -73.228 1.00 88.69 214 VAL A C 1
ATOM 1710 O O . VAL A 1 214 ? 34.457 18.281 -74.433 1.00 88.69 214 VAL A O 1
ATOM 1713 N N . LEU A 1 215 ? 35.016 17.747 -72.334 1.00 87.31 215 LEU A N 1
ATOM 1714 C CA . LEU A 1 215 ? 36.229 17.022 -72.719 1.00 87.31 215 LEU A CA 1
ATOM 1715 C C . LEU A 1 215 ? 35.906 15.761 -73.524 1.00 87.31 215 LEU A C 1
ATOM 1717 O O . LEU A 1 215 ? 36.597 15.454 -74.494 1.00 87.31 215 LEU A O 1
ATOM 1721 N N . GLN A 1 216 ? 34.844 15.046 -73.158 1.00 84.81 216 GLN A N 1
ATOM 1722 C CA . GLN A 1 216 ? 34.379 13.873 -73.886 1.00 84.81 216 GLN A CA 1
ATOM 1723 C C . GLN A 1 216 ? 33.865 14.246 -75.283 1.00 84.81 216 GLN A C 1
ATOM 1725 O O . GLN A 1 216 ? 34.175 13.536 -76.235 1.00 84.81 216 GLN A O 1
ATOM 1730 N N . GLU A 1 217 ? 33.168 15.373 -75.446 1.00 80.06 217 GLU A N 1
ATOM 1731 C CA . GLU A 1 217 ? 32.764 15.891 -76.759 1.00 80.06 217 GLU A CA 1
ATOM 1732 C C . GLU A 1 217 ? 33.982 16.235 -77.633 1.00 80.06 217 GLU A C 1
ATOM 1734 O O . GLU A 1 217 ? 34.040 15.853 -78.806 1.00 80.06 217 GLU A O 1
ATOM 1739 N N . ARG A 1 218 ? 35.005 16.877 -77.049 1.00 79.75 218 ARG A N 1
ATOM 1740 C CA . ARG A 1 218 ? 36.283 17.147 -77.734 1.00 79.75 218 ARG A CA 1
ATOM 1741 C C . ARG A 1 218 ? 36.979 15.854 -78.160 1.00 79.75 218 ARG A C 1
ATOM 1743 O O . ARG A 1 218 ? 37.435 15.763 -79.295 1.00 79.75 218 ARG A O 1
ATOM 1750 N N . LEU A 1 219 ? 36.995 14.845 -77.288 1.00 69.31 219 LEU A N 1
ATOM 1751 C CA . LEU A 1 219 ? 37.608 13.543 -77.553 1.00 69.31 219 LEU A CA 1
ATOM 1752 C C . LEU A 1 219 ? 36.858 12.739 -78.626 1.00 69.31 219 LEU A C 1
ATOM 1754 O O . LEU A 1 219 ? 37.482 12.024 -79.404 1.00 69.31 219 LEU A O 1
ATOM 1758 N N . VAL A 1 220 ? 35.527 12.839 -78.689 1.00 68.06 220 VAL A N 1
ATOM 1759 C CA . VAL A 1 220 ? 34.722 12.206 -79.750 1.00 68.06 220 VAL A CA 1
ATOM 1760 C C . VAL A 1 220 ? 34.975 12.883 -81.102 1.00 68.06 220 VAL A C 1
ATOM 1762 O O . VAL A 1 220 ? 35.008 12.195 -82.120 1.00 68.06 220 VAL A O 1
ATOM 1765 N N . ARG A 1 221 ? 35.243 14.197 -81.118 1.00 61.81 221 ARG A N 1
ATOM 1766 C CA . ARG A 1 221 ? 35.684 14.932 -82.319 1.00 61.81 221 ARG A CA 1
ATOM 1767 C C . ARG A 1 221 ? 37.099 14.564 -82.777 1.00 61.81 221 ARG A C 1
ATOM 1769 O O . ARG A 1 221 ? 37.405 14.708 -83.956 1.00 61.81 221 ARG A O 1
ATOM 1776 N N . SER A 1 222 ? 37.950 14.077 -81.875 1.00 52.97 222 SER A N 1
ATOM 1777 C CA . SER A 1 222 ? 39.333 13.684 -82.154 1.00 52.97 222 SER A CA 1
ATOM 1778 C C . SER A 1 222 ? 39.531 12.172 -81.984 1.00 52.97 222 SER A C 1
ATOM 1780 O O . SER A 1 222 ? 40.067 11.719 -80.972 1.00 52.97 222 SER A O 1
ATOM 1782 N N . ARG A 1 223 ? 39.126 11.353 -82.962 1.00 45.25 223 ARG A N 1
ATOM 1783 C CA . ARG A 1 223 ? 39.508 9.929 -82.985 1.00 45.25 223 ARG A CA 1
ATOM 1784 C C . ARG A 1 223 ? 40.262 9.545 -84.258 1.00 45.25 223 ARG A C 1
ATOM 1786 O O . ARG A 1 223 ? 39.692 9.497 -85.340 1.00 45.25 223 ARG A O 1
ATOM 1793 N N . SER A 1 224 ? 41.530 9.181 -84.073 1.00 34.56 224 SER A N 1
ATOM 1794 C CA . SER A 1 224 ? 42.213 8.077 -84.766 1.00 34.56 224 SER A CA 1
ATOM 1795 C C . SER A 1 224 ? 42.656 7.043 -83.706 1.00 34.56 224 SER A C 1
ATOM 1797 O O . SER A 1 224 ? 42.755 7.417 -82.533 1.00 34.56 224 SER A O 1
ATOM 1799 N N . PRO A 1 225 ? 42.839 5.749 -84.046 1.00 53.38 225 PRO A N 1
ATOM 1800 C CA . PRO A 1 225 ? 42.766 4.661 -83.066 1.00 53.38 225 PRO A CA 1
ATOM 1801 C C . PRO A 1 225 ? 44.125 4.123 -82.572 1.00 53.38 225 PRO A C 1
ATOM 1803 O O . PRO A 1 225 ? 45.072 4.021 -83.350 1.00 53.38 225 PRO A O 1
ATOM 1806 N N . SER A 1 226 ? 44.107 3.601 -81.329 1.00 30.94 226 SER A N 1
ATOM 1807 C CA . SER A 1 226 ? 45.048 2.652 -80.655 1.00 30.94 226 SER A CA 1
ATOM 1808 C C . SER A 1 226 ? 46.069 3.256 -79.658 1.00 30.94 226 SER A C 1
ATOM 1810 O O . SER A 1 226 ? 46.441 4.413 -79.813 1.00 30.94 226 SER A O 1
ATOM 1812 N N . PRO A 1 227 ? 46.647 2.468 -78.714 1.00 49.75 227 PRO A N 1
ATOM 1813 C CA . PRO A 1 227 ? 46.016 1.672 -77.649 1.00 49.75 227 PRO A CA 1
ATOM 1814 C C . PRO A 1 227 ? 46.550 1.999 -76.215 1.00 49.75 227 PRO A C 1
ATOM 1816 O O . PRO A 1 227 ? 47.589 2.622 -76.038 1.00 49.75 227 PRO A O 1
ATOM 1819 N N . LEU A 1 228 ? 45.793 1.539 -75.204 1.00 49.66 228 LEU A N 1
ATOM 1820 C CA . LEU A 1 228 ? 45.958 1.536 -73.721 1.00 49.66 228 LEU A CA 1
ATOM 1821 C C . LEU A 1 228 ? 47.407 1.456 -73.150 1.00 49.66 228 LEU A C 1
ATOM 1823 O O . LEU A 1 228 ? 48.237 0.788 -73.763 1.00 49.66 228 LEU A O 1
ATOM 1827 N N . PRO A 1 229 ? 47.705 1.969 -71.920 1.00 47.38 229 PRO A N 1
ATOM 1828 C CA . PRO A 1 229 ? 47.479 1.161 -70.696 1.00 47.38 229 PRO A CA 1
ATOM 1829 C C . PRO A 1 229 ? 47.178 1.897 -69.358 1.00 47.38 229 PRO A C 1
ATOM 1831 O O . PRO A 1 229 ? 47.767 2.915 -69.029 1.00 47.38 229 PRO A O 1
ATOM 1834 N N . ARG A 1 230 ? 46.322 1.234 -68.555 1.00 47.09 230 ARG A N 1
ATOM 1835 C CA . ARG A 1 230 ? 46.372 0.982 -67.089 1.00 47.09 230 ARG A CA 1
ATOM 1836 C C . ARG A 1 230 ? 46.671 2.143 -66.117 1.00 47.09 230 ARG A C 1
ATOM 1838 O O . ARG A 1 230 ? 47.763 2.684 -66.127 1.00 47.09 230 ARG A O 1
ATOM 1845 N N . LEU A 1 231 ? 45.807 2.301 -65.102 1.00 36.59 231 LEU A N 1
ATOM 1846 C CA . LEU A 1 231 ? 46.164 2.089 -63.682 1.00 36.59 231 LEU A CA 1
ATOM 1847 C C . LEU A 1 231 ? 44.934 2.225 -62.769 1.00 36.59 231 LEU A C 1
ATOM 1849 O O . LEU A 1 231 ? 44.354 3.293 -62.602 1.00 36.59 231 LEU A O 1
ATOM 1853 N N . SER A 1 232 ? 44.564 1.103 -62.160 1.00 45.34 232 SER A N 1
ATOM 1854 C CA . SER A 1 232 ? 43.598 1.003 -61.072 1.00 45.34 232 SER A CA 1
ATOM 1855 C C . SER A 1 232 ? 44.258 1.412 -59.757 1.00 45.34 232 SER A C 1
ATOM 1857 O O . SER A 1 232 ? 45.251 0.800 -59.374 1.00 45.34 232 SER A O 1
ATOM 1859 N N . ARG A 1 233 ? 43.670 2.364 -59.028 1.00 38.22 233 ARG A N 1
ATOM 1860 C CA . ARG A 1 233 ? 43.782 2.484 -57.563 1.00 38.22 233 ARG A CA 1
ATOM 1861 C C . ARG A 1 233 ? 42.493 3.107 -57.031 1.00 38.22 233 ARG A C 1
ATOM 1863 O O . ARG A 1 233 ? 42.355 4.321 -56.968 1.00 38.22 233 ARG A O 1
ATOM 1870 N N . SER A 1 234 ? 41.532 2.258 -56.679 1.00 37.25 234 SER A N 1
ATOM 1871 C CA . SER A 1 234 ? 40.384 2.653 -55.865 1.00 37.25 234 SER A CA 1
ATOM 1872 C C . SER A 1 234 ? 40.858 2.842 -54.425 1.00 37.25 234 SER A C 1
ATOM 1874 O O . SER A 1 234 ? 41.279 1.872 -53.790 1.00 37.25 234 SER A O 1
ATOM 1876 N N . SER A 1 235 ? 40.798 4.068 -53.909 1.00 40.94 235 SER A N 1
ATOM 1877 C CA . SER A 1 235 ? 40.789 4.285 -52.466 1.00 40.94 235 SER A CA 1
ATOM 1878 C C . SER A 1 235 ? 39.437 3.811 -51.931 1.00 40.94 235 SER A C 1
ATOM 1880 O O . SER A 1 235 ? 38.373 4.154 -52.444 1.00 40.94 235 SER A O 1
ATOM 1882 N N . SER A 1 236 ? 39.478 2.937 -50.935 1.00 40.56 236 SER A N 1
ATOM 1883 C CA . SER A 1 236 ? 38.304 2.510 -50.180 1.00 40.56 236 SER A CA 1
ATOM 1884 C C . 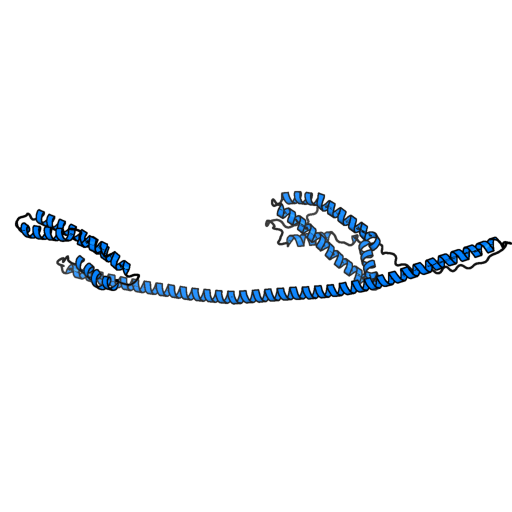SER A 1 236 ? 37.679 3.711 -49.454 1.00 40.56 236 SER A C 1
ATOM 1886 O O . SER A 1 236 ? 38.425 4.430 -48.780 1.00 40.56 236 SER A O 1
ATOM 1888 N N . PRO A 1 237 ? 36.350 3.919 -49.509 1.00 45.62 237 PRO A N 1
ATOM 1889 C CA . PRO A 1 237 ? 35.690 4.918 -48.679 1.00 45.62 237 PRO A CA 1
ATOM 1890 C C . PRO A 1 237 ? 35.810 4.528 -47.205 1.00 45.62 237 PRO A C 1
ATOM 1892 O O . PRO A 1 237 ? 35.703 3.350 -46.851 1.00 45.62 237 PRO A O 1
ATOM 1895 N N . MET A 1 238 ? 36.025 5.527 -46.351 1.00 41.41 238 MET A N 1
ATOM 1896 C CA . MET A 1 238 ? 35.942 5.378 -44.903 1.00 41.41 238 MET A CA 1
ATOM 1897 C C . MET A 1 238 ? 34.606 4.733 -44.523 1.00 41.41 238 MET A C 1
ATOM 1899 O O . MET A 1 238 ? 33.551 5.126 -45.020 1.00 41.41 238 MET A O 1
ATOM 1903 N N . ARG A 1 239 ? 34.681 3.702 -43.675 1.00 40.84 239 ARG A N 1
ATOM 1904 C CA . ARG A 1 239 ? 33.538 2.934 -43.178 1.00 40.84 239 ARG A CA 1
ATOM 1905 C C . ARG A 1 239 ? 32.513 3.882 -42.554 1.00 40.84 239 ARG A C 1
ATOM 1907 O O . ARG A 1 239 ? 32.774 4.455 -41.503 1.00 40.84 239 ARG A O 1
ATOM 1914 N N . SER A 1 240 ? 31.350 4.007 -43.182 1.00 42.38 240 SER A N 1
ATOM 1915 C CA . SER A 1 240 ? 30.147 4.480 -42.512 1.00 42.38 240 SER A CA 1
ATOM 1916 C C . SER A 1 240 ? 29.765 3.471 -41.426 1.00 42.38 240 SER A C 1
ATOM 1918 O O . SER A 1 240 ? 29.720 2.261 -41.676 1.00 42.38 240 SER A O 1
ATOM 1920 N N . GLU A 1 241 ? 29.522 3.961 -40.210 1.00 52.97 241 GLU A N 1
ATOM 1921 C CA . GLU A 1 241 ? 28.934 3.185 -39.117 1.00 52.97 241 GLU A CA 1
ATOM 1922 C C . GLU A 1 241 ? 27.619 2.571 -39.594 1.00 52.97 241 GLU A C 1
ATOM 1924 O O . GLU A 1 241 ? 26.604 3.241 -39.780 1.00 52.97 241 GLU A O 1
ATOM 1929 N N . SER A 1 242 ? 27.669 1.275 -39.877 1.00 53.12 242 SER A N 1
ATOM 1930 C CA . SER A 1 242 ? 26.498 0.505 -40.263 1.00 53.12 242 SER A CA 1
ATOM 1931 C C . SER A 1 242 ? 25.702 0.201 -38.992 1.00 53.12 242 SER A C 1
ATOM 1933 O O . SER A 1 242 ? 26.303 -0.292 -38.035 1.00 53.12 242 SER A O 1
ATOM 1935 N N . PRO A 1 243 ? 24.382 0.463 -38.952 1.00 60.16 243 PRO A N 1
ATOM 1936 C CA . PRO A 1 243 ? 23.567 0.194 -37.773 1.00 60.16 243 PRO A CA 1
ATOM 1937 C C . PRO A 1 243 ? 23.704 -1.262 -37.326 1.00 60.16 243 PRO A C 1
ATOM 1939 O O . PRO A 1 243 ? 23.622 -2.187 -38.142 1.00 60.16 243 PRO A O 1
ATOM 1942 N N . THR A 1 244 ? 23.881 -1.481 -36.025 1.00 66.62 244 THR A N 1
ATOM 1943 C CA . THR A 1 244 ? 23.989 -2.831 -35.459 1.00 66.62 244 THR A CA 1
ATOM 1944 C C . THR A 1 244 ? 22.686 -3.605 -35.710 1.00 66.62 244 THR A C 1
ATOM 1946 O O . THR A 1 244 ? 21.590 -3.040 -35.659 1.00 66.62 244 THR A O 1
ATOM 1949 N N . ARG A 1 245 ? 22.754 -4.920 -35.957 1.00 67.19 245 ARG A N 1
ATOM 1950 C CA . ARG A 1 245 ? 21.572 -5.773 -36.219 1.00 67.19 245 ARG A CA 1
ATOM 1951 C C . ARG A 1 245 ? 20.513 -5.665 -35.107 1.00 67.19 245 ARG A C 1
ATOM 1953 O O . ARG A 1 245 ? 19.311 -5.692 -35.388 1.00 67.19 245 ARG A O 1
ATOM 1960 N N . ALA A 1 246 ? 20.933 -5.470 -33.860 1.00 68.44 246 ALA A N 1
ATOM 1961 C CA . ALA A 1 246 ? 20.056 -5.131 -32.742 1.00 68.44 246 ALA A CA 1
ATOM 1962 C C . ALA A 1 246 ? 19.204 -3.860 -32.955 1.00 68.44 246 ALA A C 1
ATOM 1964 O O . ALA A 1 246 ? 18.017 -3.868 -32.613 1.00 68.44 246 ALA A O 1
ATOM 1965 N N . GLN A 1 247 ? 19.780 -2.797 -33.526 1.00 70.06 247 GLN A N 1
ATOM 1966 C CA . GLN A 1 247 ? 19.100 -1.524 -33.799 1.00 70.06 247 GLN A CA 1
ATOM 1967 C C . GLN A 1 247 ? 18.085 -1.683 -34.935 1.00 70.06 247 GLN A C 1
ATOM 1969 O O . GLN A 1 247 ? 16.934 -1.270 -34.801 1.00 70.06 247 GLN A O 1
ATOM 1974 N N . LEU A 1 248 ? 18.464 -2.397 -36.000 1.00 72.81 248 LEU A N 1
ATOM 1975 C CA . LEU A 1 248 ? 17.590 -2.671 -37.148 1.00 72.81 248 LEU A CA 1
ATOM 1976 C C . LEU A 1 248 ? 16.362 -3.525 -36.788 1.00 72.81 248 LEU A C 1
ATOM 1978 O O . LEU A 1 248 ? 15.324 -3.439 -37.437 1.00 72.81 248 LEU A O 1
ATOM 1982 N N . THR A 1 249 ? 16.458 -4.345 -35.741 1.00 79.94 249 THR A N 1
ATOM 1983 C CA . THR A 1 249 ? 15.382 -5.252 -35.304 1.00 79.94 249 THR A CA 1
ATOM 1984 C C . THR A 1 249 ? 14.600 -4.740 -34.093 1.00 79.94 249 THR A C 1
ATOM 1986 O O . THR A 1 249 ? 13.739 -5.446 -33.574 1.00 79.94 249 THR A O 1
ATOM 1989 N N . ASN A 1 250 ? 14.886 -3.534 -33.592 1.00 81.81 250 ASN A N 1
ATOM 1990 C CA . ASN A 1 250 ? 14.256 -3.033 -32.369 1.00 81.81 250 ASN A CA 1
ATOM 1991 C C . ASN A 1 250 ? 12.752 -2.760 -32.559 1.00 81.81 250 ASN A C 1
ATOM 1993 O O . ASN A 1 250 ? 11.926 -3.260 -31.799 1.00 81.81 250 ASN A O 1
ATOM 1997 N N . SER A 1 251 ? 12.385 -2.056 -33.635 1.00 84.38 251 SER A N 1
ATOM 1998 C CA . SER A 1 251 ? 10.984 -1.731 -33.945 1.00 84.38 251 SER A CA 1
ATOM 1999 C C . SER A 1 251 ? 10.117 -2.985 -34.130 1.00 84.38 251 SER A C 1
ATOM 2001 O O . SER A 1 251 ? 9.038 -3.090 -33.548 1.00 84.38 251 SER A O 1
ATOM 2003 N N . SER A 1 252 ? 10.616 -3.993 -34.855 1.00 88.44 252 SER A N 1
ATOM 2004 C CA . SER A 1 252 ? 9.883 -5.248 -35.069 1.00 88.44 252 SER A CA 1
ATOM 2005 C C . SER A 1 252 ? 9.734 -6.076 -33.789 1.00 88.44 252 SER A C 1
ATOM 2007 O O . SER A 1 252 ? 8.689 -6.691 -33.572 1.00 88.44 252 SER A O 1
ATOM 2009 N N . ARG A 1 253 ? 10.742 -6.071 -32.906 1.00 86.00 253 ARG A N 1
ATOM 2010 C CA . ARG A 1 253 ? 10.655 -6.713 -31.584 1.00 86.00 253 ARG A CA 1
ATOM 2011 C C . ARG A 1 253 ? 9.641 -6.022 -30.682 1.00 86.00 253 ARG A C 1
ATOM 2013 O O . ARG A 1 253 ? 8.854 -6.710 -30.038 1.00 86.00 253 ARG A O 1
ATOM 2020 N N . TYR A 1 254 ? 9.629 -4.692 -30.671 1.00 90.06 254 TYR A N 1
ATOM 2021 C CA . TYR A 1 254 ? 8.654 -3.910 -29.916 1.00 90.06 254 TYR A CA 1
ATOM 2022 C C . TYR A 1 254 ? 7.221 -4.175 -30.396 1.00 90.06 254 TYR A C 1
ATOM 2024 O O . TYR A 1 254 ? 6.351 -4.493 -29.588 1.00 90.06 254 TYR A O 1
ATOM 2032 N N . ALA A 1 255 ? 6.993 -4.163 -31.713 1.00 92.12 255 ALA A N 1
ATOM 2033 C CA . ALA A 1 255 ? 5.694 -4.493 -32.297 1.00 92.12 255 ALA A CA 1
ATOM 2034 C C . ALA A 1 255 ? 5.238 -5.919 -31.933 1.00 92.12 255 ALA A C 1
ATOM 2036 O O . ALA A 1 255 ? 4.087 -6.125 -31.549 1.00 92.12 255 ALA A O 1
ATOM 2037 N N . ARG A 1 256 ? 6.148 -6.904 -31.980 1.00 91.12 256 ARG A N 1
ATOM 2038 C CA . ARG A 1 256 ? 5.847 -8.287 -31.577 1.00 91.12 256 ARG A CA 1
ATOM 2039 C C . ARG A 1 256 ? 5.505 -8.394 -30.092 1.00 91.12 256 ARG A C 1
ATOM 2041 O O . ARG A 1 256 ? 4.575 -9.115 -29.751 1.00 91.12 256 ARG A O 1
ATOM 2048 N N . LEU A 1 257 ? 6.231 -7.691 -29.221 1.00 91.12 257 LEU A N 1
ATOM 2049 C CA . LEU A 1 257 ? 5.951 -7.675 -27.785 1.00 91.12 257 LEU A CA 1
ATOM 2050 C C . LEU A 1 257 ? 4.545 -7.134 -27.502 1.00 91.12 257 LEU A C 1
ATOM 2052 O O . LEU A 1 257 ? 3.798 -7.764 -26.760 1.00 91.12 257 LEU A O 1
ATOM 2056 N N . ILE A 1 258 ? 4.172 -6.013 -28.128 1.00 94.50 258 ILE A N 1
ATOM 2057 C CA . ILE A 1 258 ? 2.829 -5.432 -27.991 1.00 94.50 258 ILE A CA 1
ATOM 2058 C C . ILE A 1 258 ? 1.765 -6.404 -28.489 1.00 94.50 258 ILE A C 1
ATOM 2060 O O . ILE A 1 258 ? 0.793 -6.647 -27.783 1.00 94.50 258 ILE A O 1
ATOM 2064 N N . SER A 1 259 ? 1.955 -6.984 -29.677 1.00 94.56 259 SER A N 1
ATOM 2065 C CA . SER A 1 259 ? 1.007 -7.953 -30.234 1.00 94.56 259 SER A CA 1
ATOM 2066 C C . SER A 1 259 ? 0.773 -9.116 -29.271 1.00 94.56 259 SER A C 1
ATOM 2068 O O . SER A 1 259 ? -0.368 -9.416 -28.948 1.00 94.56 259 SER A O 1
ATOM 2070 N N . ARG A 1 260 ? 1.847 -9.716 -28.740 1.00 94.00 260 ARG A N 1
ATOM 2071 C CA . ARG A 1 260 ? 1.736 -10.843 -27.801 1.00 94.00 260 ARG A CA 1
ATOM 2072 C C . ARG A 1 260 ? 1.091 -10.441 -26.483 1.00 94.00 260 ARG A C 1
ATOM 2074 O O . ARG A 1 260 ? 0.332 -11.221 -25.926 1.00 94.00 260 ARG A O 1
ATOM 2081 N N . PHE A 1 261 ? 1.364 -9.235 -25.991 1.00 94.56 261 PHE A N 1
ATOM 2082 C CA . PHE A 1 261 ? 0.696 -8.721 -24.800 1.00 94.56 261 PHE A CA 1
ATOM 2083 C C . PHE A 1 261 ? -0.808 -8.514 -25.026 1.00 94.56 261 PHE A C 1
ATOM 2085 O O . PHE A 1 261 ? -1.606 -8.846 -24.153 1.00 94.56 261 PHE A O 1
ATOM 2092 N N . ASN A 1 262 ? -1.206 -8.008 -26.194 1.00 95.12 262 ASN A N 1
ATOM 2093 C CA . ASN A 1 262 ? -2.617 -7.854 -26.538 1.00 95.12 262 ASN A CA 1
ATOM 2094 C C . ASN A 1 262 ? -3.326 -9.215 -26.606 1.00 95.12 262 ASN A C 1
ATOM 2096 O O . ASN A 1 262 ? -4.420 -9.343 -26.060 1.00 95.12 262 ASN A O 1
ATOM 2100 N N . ASP A 1 263 ? -2.683 -10.230 -27.192 1.00 93.31 263 ASP A N 1
ATOM 2101 C CA . ASP A 1 263 ? -3.208 -11.602 -27.234 1.00 93.31 263 ASP A CA 1
ATOM 2102 C C . ASP A 1 263 ? -3.371 -12.181 -25.814 1.00 93.31 263 ASP A C 1
ATOM 2104 O O . ASP A 1 263 ? -4.446 -12.666 -25.455 1.00 93.31 263 ASP A O 1
ATOM 2108 N N . LEU A 1 264 ? -2.336 -12.041 -24.972 1.00 93.75 264 LEU A N 1
ATOM 2109 C CA . LEU A 1 264 ? -2.350 -12.427 -23.554 1.00 93.75 264 LEU A CA 1
ATOM 2110 C C . LEU A 1 264 ? -3.504 -11.760 -22.793 1.00 93.75 264 LEU A C 1
ATOM 2112 O O . LEU A 1 264 ? -4.204 -12.399 -22.010 1.00 93.75 264 LEU A O 1
ATOM 2116 N N . TYR A 1 265 ? -3.712 -10.463 -23.018 1.00 94.06 265 TYR A N 1
ATOM 2117 C CA . TYR A 1 265 ? -4.741 -9.687 -22.335 1.00 94.06 265 TYR A CA 1
ATOM 2118 C C . TYR A 1 265 ? -6.163 -10.044 -22.793 1.00 94.06 265 TYR A C 1
ATOM 2120 O O . TYR A 1 265 ? -7.093 -10.057 -21.975 1.00 94.06 265 TYR A O 1
ATOM 2128 N N . ALA A 1 266 ? -6.338 -10.316 -24.089 1.00 93.56 266 ALA A N 1
ATOM 2129 C CA . ALA A 1 266 ? -7.632 -10.605 -24.693 1.00 93.56 266 ALA A CA 1
ATOM 2130 C C . ALA A 1 266 ? -8.094 -12.050 -24.454 1.00 93.56 266 ALA A C 1
ATOM 2132 O O . ALA A 1 266 ? -9.284 -12.263 -24.229 1.00 93.56 266 ALA A O 1
ATOM 2133 N N . VAL A 1 267 ? -7.174 -13.021 -24.482 1.00 93.56 267 VAL A N 1
ATOM 2134 C CA . VAL A 1 267 ? -7.499 -14.457 -24.448 1.00 93.56 267 VAL A CA 1
ATOM 2135 C C . VAL A 1 267 ? -7.027 -15.102 -23.146 1.00 93.56 267 VAL A C 1
ATOM 2137 O O . VAL A 1 267 ? -7.847 -15.442 -22.293 1.00 93.56 267 VAL A O 1
ATOM 2140 N N . GLU A 1 268 ? -5.713 -15.209 -22.943 1.00 93.31 268 GLU A N 1
ATOM 2141 C CA . GLU A 1 268 ? -5.130 -16.006 -21.851 1.00 93.31 268 GLU A CA 1
ATOM 2142 C C . GLU A 1 268 ? -5.517 -15.474 -20.458 1.00 93.31 268 GLU A C 1
ATOM 2144 O O . GLU A 1 268 ? -5.743 -16.239 -19.520 1.00 93.31 268 GLU A O 1
ATOM 2149 N N . ARG A 1 269 ? -5.699 -14.154 -20.319 1.00 95.25 269 ARG A N 1
ATOM 2150 C CA . ARG A 1 269 ? -6.209 -13.516 -19.095 1.00 95.25 269 ARG A CA 1
ATOM 2151 C C . ARG A 1 269 ? -7.592 -14.040 -18.702 1.00 95.25 269 ARG A C 1
ATOM 2153 O O . ARG A 1 269 ? -7.849 -14.246 -17.516 1.00 95.25 269 ARG A O 1
ATOM 2160 N N . LEU A 1 270 ? -8.493 -14.206 -19.673 1.00 94.56 270 LEU A N 1
ATOM 2161 C CA . LEU A 1 270 ? -9.849 -14.696 -19.417 1.00 94.56 270 LEU A CA 1
ATOM 2162 C C . LEU A 1 270 ? -9.825 -16.178 -19.038 1.00 94.56 270 LEU A C 1
ATOM 2164 O O . LEU A 1 270 ? -10.525 -16.571 -18.108 1.00 94.56 270 LEU A O 1
ATOM 2168 N N . GLU A 1 271 ? -8.982 -16.978 -19.690 1.00 94.88 271 GLU A N 1
ATOM 2169 C CA . GLU A 1 271 ? -8.781 -18.387 -19.335 1.00 94.88 271 GLU A CA 1
ATOM 2170 C C . GLU A 1 271 ? -8.240 -18.538 -17.907 1.00 94.88 271 GLU A C 1
ATOM 2172 O O . GLU A 1 271 ? -8.814 -19.276 -17.102 1.00 94.88 271 GLU A O 1
ATOM 2177 N N . ALA A 1 272 ? -7.214 -17.763 -17.541 1.00 93.44 272 ALA A N 1
ATOM 2178 C CA . ALA A 1 272 ? -6.679 -17.727 -16.181 1.00 93.44 272 ALA A CA 1
ATOM 2179 C C . ALA A 1 272 ? -7.746 -17.309 -15.156 1.00 93.44 272 ALA A C 1
ATOM 2181 O O . ALA A 1 272 ? -7.850 -17.901 -14.079 1.00 93.44 272 ALA A O 1
ATOM 2182 N N . GLN A 1 273 ? -8.591 -16.331 -15.500 1.00 94.56 273 GLN A N 1
ATOM 2183 C CA . GLN A 1 273 ? -9.702 -15.899 -14.654 1.00 94.56 273 GLN A CA 1
ATOM 2184 C C . GLN A 1 273 ? -10.743 -17.012 -14.460 1.00 94.56 273 GLN A C 1
ATOM 2186 O O . GLN A 1 273 ? -11.249 -17.176 -13.351 1.00 94.56 273 GLN A O 1
ATOM 2191 N N . VAL A 1 274 ? -11.052 -17.794 -15.499 1.00 94.50 274 VAL A N 1
ATOM 2192 C CA . VAL A 1 274 ? -11.964 -18.948 -15.406 1.00 94.50 274 VAL A CA 1
ATOM 2193 C C . VAL A 1 274 ? -11.383 -20.042 -14.513 1.00 94.50 274 VAL A C 1
ATOM 2195 O O . VAL A 1 274 ? -12.118 -20.604 -13.704 1.00 94.50 274 VAL A O 1
ATOM 2198 N N . ILE A 1 275 ? -10.084 -20.331 -14.622 1.00 94.38 275 ILE A N 1
ATOM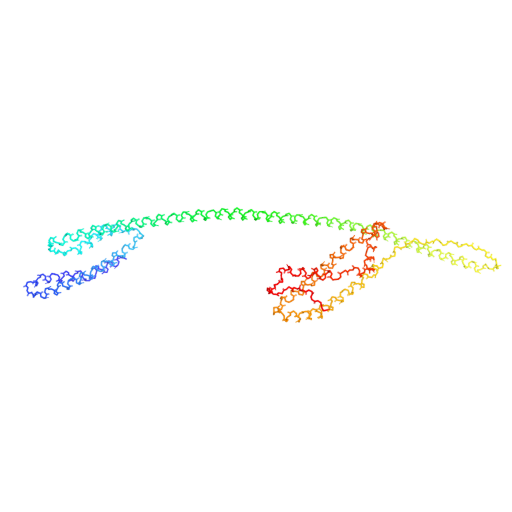 2199 C CA . ILE A 1 275 ? -9.410 -21.339 -13.789 1.00 94.38 275 ILE A CA 1
ATOM 2200 C C . ILE A 1 275 ? -9.421 -20.908 -12.319 1.00 94.38 275 ILE A C 1
ATOM 2202 O O . ILE A 1 275 ? -9.869 -21.666 -11.462 1.00 94.38 275 ILE A O 1
ATOM 2206 N N . LEU A 1 276 ? -8.998 -19.676 -12.024 1.00 92.12 276 LEU A N 1
ATOM 2207 C CA . LEU A 1 276 ? -8.916 -19.164 -10.653 1.00 92.12 276 LEU A CA 1
ATOM 2208 C C . LEU A 1 276 ? -10.292 -19.029 -9.986 1.00 92.12 276 LEU A C 1
ATOM 2210 O O . LEU A 1 276 ? -10.422 -19.315 -8.797 1.00 92.12 276 LEU A O 1
ATOM 2214 N N . ARG A 1 277 ? -11.338 -18.680 -10.747 1.00 92.69 277 ARG A N 1
ATOM 2215 C CA . ARG A 1 277 ? -12.722 -18.616 -10.242 1.00 92.69 277 ARG A CA 1
ATOM 2216 C C . ARG A 1 277 ? -13.287 -19.958 -9.776 1.00 92.69 277 ARG A C 1
ATOM 2218 O O . ARG A 1 277 ? -14.285 -19.968 -9.071 1.00 92.69 277 ARG A O 1
ATOM 2225 N N . ARG A 1 278 ? -12.672 -21.090 -10.136 1.00 92.19 278 ARG A N 1
ATOM 2226 C CA . ARG A 1 278 ? -13.052 -22.409 -9.589 1.00 92.19 278 ARG A CA 1
ATOM 2227 C C . ARG A 1 278 ? -12.610 -22.592 -8.137 1.00 92.19 278 ARG A C 1
ATOM 2229 O O . ARG A 1 278 ? -13.037 -23.545 -7.491 1.00 92.19 278 ARG A O 1
ATOM 2236 N N . HIS A 1 279 ? -11.711 -21.738 -7.654 1.00 87.31 279 HIS A N 1
ATOM 2237 C CA . HIS A 1 279 ? -11.078 -21.856 -6.340 1.00 87.31 279 HIS A CA 1
ATOM 2238 C C . HIS A 1 279 ? -11.247 -20.599 -5.480 1.00 87.31 279 HIS A C 1
ATOM 2240 O O . HIS A 1 279 ? -11.058 -20.666 -4.268 1.00 87.31 279 HIS A O 1
ATOM 2246 N N . ILE A 1 280 ? -11.580 -19.461 -6.093 1.00 89.44 280 ILE A N 1
ATOM 2247 C CA . ILE A 1 280 ? -11.735 -18.164 -5.438 1.00 89.44 280 ILE A CA 1
ATOM 2248 C C . ILE A 1 280 ? -13.033 -17.526 -5.940 1.00 89.44 280 ILE A C 1
ATOM 2250 O O . ILE A 1 280 ? -13.138 -17.181 -7.118 1.00 89.44 280 ILE A O 1
ATOM 2254 N N . ASP A 1 281 ? -13.998 -17.338 -5.039 1.00 87.81 281 ASP A N 1
ATOM 2255 C CA . ASP A 1 281 ? -15.303 -16.744 -5.368 1.00 87.81 281 ASP A CA 1
ATOM 2256 C C . ASP A 1 281 ? -15.214 -15.224 -5.604 1.00 87.81 281 ASP A C 1
ATOM 2258 O O . ASP A 1 281 ? -15.986 -14.651 -6.376 1.00 87.81 281 ASP A O 1
ATOM 2262 N N . ASP A 1 282 ? -14.239 -14.565 -4.970 1.00 90.94 282 ASP A N 1
ATOM 2263 C CA . ASP A 1 282 ? -14.000 -13.131 -5.113 1.00 90.94 282 ASP A CA 1
ATOM 2264 C C . ASP A 1 282 ? -13.331 -12.796 -6.459 1.00 90.94 282 ASP A C 1
ATOM 2266 O O . ASP A 1 282 ? -12.140 -13.032 -6.693 1.00 90.94 282 ASP A O 1
ATOM 2270 N N . VAL A 1 283 ? -14.116 -12.185 -7.346 1.00 90.19 283 VAL A N 1
ATOM 2271 C CA . VAL A 1 283 ? -13.683 -11.743 -8.674 1.00 90.19 283 VAL A CA 1
ATOM 2272 C C . VAL A 1 283 ? -12.580 -10.687 -8.607 1.00 90.19 283 VAL A C 1
ATOM 2274 O O . VAL A 1 283 ? -11.689 -10.706 -9.462 1.00 90.19 283 VAL A O 1
ATOM 2277 N N . GLU A 1 284 ? -12.622 -9.778 -7.633 1.00 91.81 284 GLU A N 1
ATOM 2278 C CA . GLU A 1 284 ? -11.610 -8.732 -7.489 1.00 91.81 284 GLU A CA 1
ATOM 2279 C C . GLU A 1 284 ? -10.272 -9.346 -7.087 1.00 91.81 284 GLU A C 1
ATOM 2281 O O . GLU A 1 284 ? -9.240 -9.022 -7.680 1.00 91.81 284 GLU A O 1
ATOM 2286 N N . MET A 1 285 ? -10.286 -10.303 -6.155 1.00 90.12 285 MET A N 1
ATOM 2287 C CA . MET A 1 285 ? -9.088 -11.052 -5.775 1.00 90.12 285 MET A CA 1
ATOM 2288 C C . MET A 1 285 ? -8.491 -11.810 -6.966 1.00 90.12 285 MET A C 1
ATOM 2290 O O . MET A 1 285 ? -7.282 -11.745 -7.189 1.00 90.12 285 MET A O 1
ATOM 2294 N N . VAL A 1 286 ? -9.320 -12.471 -7.781 1.00 91.88 286 VAL A N 1
ATOM 2295 C CA . VAL A 1 286 ? -8.851 -13.166 -8.991 1.00 91.88 286 VAL A CA 1
ATOM 2296 C C . VAL A 1 286 ? -8.166 -12.200 -9.962 1.00 91.88 286 VAL A C 1
ATOM 2298 O O . VAL A 1 286 ? -7.065 -12.477 -10.442 1.00 91.88 286 VAL A O 1
ATOM 2301 N N . GLN A 1 287 ? -8.773 -11.041 -10.234 1.00 93.06 287 GLN A N 1
ATOM 2302 C CA . GLN A 1 287 ? -8.167 -10.025 -11.102 1.00 93.06 287 GLN A CA 1
ATOM 2303 C C . GLN A 1 287 ? -6.853 -9.490 -10.527 1.00 93.06 287 GLN A C 1
ATOM 2305 O O . GLN A 1 287 ? -5.888 -9.280 -11.265 1.00 93.06 287 GLN A O 1
ATOM 2310 N N . LYS A 1 288 ? -6.795 -9.312 -9.206 1.00 93.06 288 LYS A N 1
ATOM 2311 C CA . LYS A 1 288 ? -5.614 -8.841 -8.483 1.00 93.06 288 LYS A CA 1
ATOM 2312 C C . LYS A 1 288 ? -4.460 -9.836 -8.555 1.00 93.06 288 LYS A C 1
ATOM 2314 O O . LYS A 1 288 ? -3.333 -9.418 -8.804 1.00 93.06 288 LYS A O 1
ATOM 2319 N N . ILE A 1 289 ? -4.736 -11.133 -8.404 1.00 92.19 289 ILE A N 1
ATOM 2320 C CA . ILE A 1 289 ? -3.744 -12.207 -8.564 1.00 92.19 289 ILE A CA 1
ATOM 2321 C C . ILE A 1 289 ? -3.158 -12.177 -9.976 1.00 92.19 289 ILE A C 1
ATOM 2323 O O . ILE A 1 289 ? -1.938 -12.150 -10.123 1.00 92.19 289 ILE A O 1
ATOM 2327 N N . ILE A 1 290 ? -4.007 -12.115 -11.007 1.00 93.38 290 ILE A N 1
ATOM 2328 C CA . ILE A 1 290 ? -3.562 -12.075 -12.409 1.00 93.38 290 ILE A CA 1
ATOM 2329 C C . ILE A 1 290 ? -2.713 -10.827 -12.675 1.00 93.38 290 ILE A C 1
ATOM 2331 O O . ILE A 1 290 ? -1.644 -10.916 -13.276 1.00 93.38 290 ILE A O 1
ATOM 2335 N N . PHE A 1 291 ? -3.153 -9.662 -12.196 1.00 93.88 291 PHE A N 1
ATOM 2336 C CA . PHE A 1 291 ? -2.399 -8.421 -12.341 1.00 93.88 291 PHE A CA 1
ATOM 2337 C C . PHE A 1 291 ? -1.016 -8.511 -11.682 1.00 93.88 291 PHE A C 1
ATOM 2339 O O . PHE A 1 291 ? -0.012 -8.179 -12.311 1.00 93.88 291 PHE A O 1
ATOM 2346 N N . ILE A 1 292 ? -0.950 -8.996 -10.438 1.00 93.19 292 ILE A N 1
ATOM 2347 C CA . ILE A 1 292 ? 0.311 -9.148 -9.703 1.00 93.19 292 ILE A CA 1
ATOM 2348 C C . ILE A 1 292 ? 1.236 -10.142 -10.413 1.00 93.19 292 ILE A C 1
ATOM 2350 O O . ILE A 1 292 ? 2.419 -9.844 -10.563 1.00 93.19 292 ILE A O 1
ATOM 2354 N N . ALA A 1 293 ? 0.710 -11.266 -10.906 1.00 93.69 293 ALA A N 1
ATOM 2355 C CA . ALA A 1 293 ? 1.487 -12.251 -11.657 1.00 93.69 293 ALA A CA 1
ATOM 2356 C C . ALA A 1 293 ? 2.162 -11.629 -12.887 1.00 93.69 293 ALA A C 1
ATOM 2358 O O . ALA A 1 293 ? 3.358 -11.823 -13.113 1.00 93.69 293 ALA A O 1
ATOM 2359 N N . VAL A 1 294 ? 1.421 -10.825 -13.656 1.00 94.12 294 VAL A N 1
ATOM 2360 C CA . VAL A 1 294 ? 1.954 -10.124 -14.832 1.00 94.12 294 VAL A CA 1
ATOM 2361 C C . VAL A 1 294 ? 3.013 -9.097 -14.423 1.00 94.12 294 VAL A C 1
ATOM 2363 O O . VAL A 1 294 ? 4.093 -9.058 -15.015 1.00 94.12 294 VAL A O 1
ATOM 2366 N N . VAL A 1 295 ? 2.749 -8.285 -13.394 1.00 94.38 295 VAL A N 1
ATOM 2367 C CA . VAL A 1 295 ? 3.694 -7.264 -12.912 1.00 94.38 295 VAL A CA 1
ATOM 2368 C C . VAL A 1 295 ? 5.002 -7.888 -12.428 1.00 94.38 295 VAL A C 1
ATOM 2370 O O . VAL A 1 295 ? 6.076 -7.445 -12.847 1.00 94.38 295 VAL A O 1
ATOM 2373 N N . GLU A 1 296 ? 4.933 -8.924 -11.590 1.00 94.75 296 GLU A N 1
ATOM 2374 C CA . GLU A 1 296 ? 6.128 -9.614 -11.100 1.00 94.75 296 GLU A CA 1
ATOM 2375 C C . GLU A 1 296 ? 6.862 -10.324 -12.247 1.00 94.75 296 GLU A C 1
ATOM 2377 O O . GLU A 1 296 ? 8.084 -10.237 -12.315 1.00 94.75 296 GLU A O 1
ATOM 2382 N N . SER A 1 297 ? 6.158 -10.887 -13.236 1.00 93.62 297 SER A N 1
ATOM 2383 C CA . SER A 1 297 ? 6.791 -11.462 -14.437 1.00 93.62 297 SER A CA 1
ATOM 2384 C C . SER A 1 297 ? 7.629 -10.437 -15.209 1.00 93.62 297 SER A C 1
ATOM 2386 O O . SER A 1 297 ? 8.790 -10.691 -15.540 1.00 93.62 297 SER A O 1
ATOM 2388 N N . PHE A 1 298 ? 7.089 -9.238 -15.458 1.00 93.75 298 PHE A N 1
ATOM 2389 C CA . PHE A 1 298 ? 7.842 -8.169 -16.125 1.00 93.75 298 PHE A CA 1
ATOM 2390 C C . PHE A 1 298 ? 9.013 -7.661 -15.281 1.00 93.75 298 PHE A C 1
ATOM 2392 O O . PHE A 1 298 ? 10.059 -7.301 -15.828 1.00 93.75 298 PHE A O 1
ATOM 2399 N N . LYS A 1 299 ? 8.852 -7.610 -13.959 1.00 94.81 299 LYS A N 1
ATOM 2400 C CA . LYS A 1 299 ? 9.902 -7.190 -13.030 1.00 94.81 299 LYS A CA 1
ATOM 2401 C C . LYS A 1 299 ? 11.053 -8.196 -13.003 1.00 94.81 299 LYS A C 1
ATOM 2403 O O . LYS A 1 299 ? 12.196 -7.786 -13.209 1.00 94.81 299 LYS A O 1
ATOM 2408 N N . THR A 1 300 ? 10.761 -9.487 -12.858 1.00 94.88 300 THR A N 1
ATOM 2409 C CA . THR A 1 300 ? 11.750 -10.573 -12.896 1.00 94.88 300 THR A CA 1
ATOM 2410 C C . THR A 1 300 ? 12.474 -10.606 -14.240 1.00 94.88 300 THR A C 1
ATOM 2412 O O . THR A 1 300 ? 13.705 -10.593 -14.277 1.00 94.88 300 THR A O 1
ATOM 2415 N N . ALA A 1 301 ? 11.747 -10.511 -15.360 1.00 92.12 301 ALA A N 1
ATOM 2416 C CA . ALA A 1 301 ? 12.352 -10.455 -16.692 1.00 92.12 301 ALA A CA 1
ATOM 2417 C C . ALA A 1 301 ? 13.278 -9.235 -16.874 1.00 92.12 301 ALA A C 1
ATOM 2419 O O . ALA A 1 301 ? 14.388 -9.366 -17.396 1.00 92.12 301 ALA A O 1
ATOM 2420 N N . LYS A 1 302 ? 12.873 -8.045 -16.403 1.00 93.44 302 LYS A N 1
ATOM 2421 C CA . LYS A 1 302 ? 13.715 -6.834 -16.446 1.00 93.44 302 LYS A CA 1
ATOM 2422 C C . LYS A 1 302 ? 14.978 -6.979 -15.601 1.00 93.44 302 LYS A C 1
ATOM 2424 O O . LYS A 1 302 ? 16.048 -6.558 -16.042 1.00 93.44 302 LYS A O 1
ATOM 2429 N N . LEU A 1 303 ? 14.873 -7.548 -14.401 1.00 93.06 303 LEU A N 1
ATOM 2430 C CA . LEU A 1 303 ? 16.021 -7.779 -13.523 1.00 93.06 303 LEU A CA 1
ATOM 2431 C C . LEU A 1 303 ? 16.998 -8.778 -14.142 1.00 93.06 303 LEU A C 1
ATOM 2433 O O . LEU A 1 303 ? 18.190 -8.482 -14.238 1.00 93.06 303 LEU A O 1
ATOM 2437 N N . ALA A 1 304 ? 16.494 -9.902 -14.647 1.00 91.38 304 ALA A N 1
ATOM 2438 C CA . ALA A 1 304 ? 17.310 -10.904 -15.315 1.00 91.38 304 ALA A CA 1
ATOM 2439 C C . ALA A 1 304 ? 18.000 -10.342 -16.570 1.00 91.38 304 ALA A C 1
ATOM 2441 O O . ALA A 1 304 ? 19.195 -10.563 -16.767 1.00 91.38 304 ALA A O 1
ATOM 2442 N N . TYR A 1 305 ? 17.302 -9.526 -17.370 1.00 91.81 305 TYR A N 1
ATOM 2443 C CA . TYR A 1 305 ? 17.905 -8.826 -18.507 1.00 91.81 305 TYR A CA 1
ATOM 2444 C C . TYR A 1 305 ? 19.028 -7.875 -18.073 1.00 91.81 305 TYR A C 1
ATOM 2446 O O . TYR A 1 305 ? 20.103 -7.888 -18.669 1.00 91.81 305 TYR A O 1
ATOM 2454 N N . ARG A 1 306 ? 18.820 -7.073 -17.019 1.00 92.69 306 ARG A N 1
ATOM 2455 C CA . ARG A 1 306 ? 19.855 -6.167 -16.484 1.00 92.69 306 ARG A CA 1
ATOM 2456 C C . ARG A 1 306 ? 21.088 -6.938 -16.019 1.00 92.69 306 ARG A C 1
ATOM 2458 O O . ARG A 1 306 ? 22.207 -6.558 -16.362 1.00 92.69 306 ARG A O 1
ATOM 2465 N N . GLN A 1 307 ? 20.892 -8.030 -15.283 1.00 91.75 307 GLN A N 1
ATOM 2466 C CA . GLN A 1 307 ? 21.983 -8.884 -14.812 1.00 91.75 307 GLN A CA 1
ATOM 2467 C C . GLN A 1 307 ? 22.730 -9.537 -15.975 1.00 91.75 307 GLN A C 1
ATOM 2469 O O . GLN A 1 307 ? 23.961 -9.511 -16.013 1.00 91.75 307 GLN A O 1
ATOM 2474 N N . PHE A 1 308 ? 22.003 -10.082 -16.952 1.00 92.00 308 PHE A N 1
ATOM 2475 C CA . PHE A 1 308 ? 22.608 -10.698 -18.126 1.00 92.00 308 PHE A CA 1
ATOM 2476 C C . PHE A 1 308 ? 23.389 -9.675 -18.952 1.00 92.00 308 PHE A C 1
ATOM 2478 O O . PHE A 1 308 ? 24.555 -9.908 -19.262 1.00 92.00 308 PHE A O 1
ATOM 2485 N N . LYS A 1 309 ? 22.810 -8.494 -19.198 1.00 91.88 309 LYS A N 1
ATOM 2486 C CA . LYS A 1 309 ? 23.485 -7.391 -19.887 1.00 91.88 309 LYS A CA 1
ATOM 2487 C C . LYS A 1 309 ? 24.754 -6.951 -19.162 1.00 91.88 309 LYS A C 1
ATOM 2489 O O . LYS A 1 309 ? 25.778 -6.750 -19.809 1.00 91.88 309 LYS A O 1
ATOM 2494 N N . LEU A 1 310 ? 24.730 -6.865 -17.831 1.00 91.38 310 LEU A N 1
ATOM 2495 C CA . LEU A 1 310 ? 25.918 -6.553 -17.037 1.00 91.38 310 LEU A CA 1
ATOM 2496 C C . LEU A 1 310 ? 27.016 -7.616 -17.211 1.00 91.38 310 LEU A C 1
ATOM 2498 O O . LEU A 1 310 ? 28.180 -7.254 -17.389 1.00 91.38 310 LEU A O 1
ATOM 2502 N N . ARG A 1 311 ? 26.662 -8.909 -17.169 1.00 90.31 311 ARG A N 1
ATOM 2503 C CA . ARG A 1 311 ? 27.614 -10.016 -17.380 1.00 90.31 311 ARG A CA 1
ATOM 2504 C C . ARG A 1 311 ? 28.238 -9.948 -18.771 1.00 90.31 311 ARG A C 1
ATOM 2506 O O . ARG A 1 311 ? 29.458 -9.932 -18.882 1.00 90.31 311 ARG A O 1
ATOM 2513 N N . VAL A 1 312 ? 27.409 -9.814 -19.804 1.00 90.25 312 VAL A N 1
ATOM 2514 C CA . VAL A 1 312 ? 27.848 -9.697 -21.201 1.00 90.25 312 VAL A CA 1
ATOM 2515 C C . VAL A 1 312 ? 28.777 -8.496 -21.385 1.00 90.25 312 VAL A C 1
ATOM 2517 O O . VAL A 1 312 ? 29.840 -8.630 -21.983 1.00 90.25 312 VAL A O 1
ATOM 2520 N N . ARG A 1 313 ? 28.436 -7.340 -20.805 1.00 90.31 313 ARG A N 1
ATOM 2521 C CA . ARG A 1 313 ? 29.272 -6.134 -20.856 1.00 90.31 313 ARG A CA 1
ATOM 2522 C C . ARG A 1 313 ? 30.650 -6.359 -20.230 1.00 90.31 313 ARG A C 1
ATOM 2524 O O . ARG A 1 313 ? 31.649 -5.957 -20.815 1.00 90.31 313 ARG A O 1
ATOM 2531 N N . LYS A 1 314 ? 30.719 -7.030 -19.073 1.00 88.25 314 LYS A N 1
ATOM 2532 C CA . LYS A 1 314 ? 31.996 -7.382 -18.425 1.00 88.25 314 LYS A CA 1
ATOM 2533 C C . LYS A 1 314 ? 32.849 -8.291 -19.314 1.00 88.25 314 LYS A C 1
ATOM 2535 O O . LYS A 1 314 ? 34.042 -8.050 -19.440 1.00 88.25 314 LYS A O 1
ATOM 2540 N N . THR A 1 315 ? 32.241 -9.287 -19.955 1.00 86.31 315 THR A N 1
ATOM 2541 C CA . THR A 1 315 ? 32.944 -10.213 -20.856 1.00 86.31 315 THR A CA 1
ATOM 2542 C C . THR A 1 315 ? 33.427 -9.522 -22.135 1.00 86.31 315 THR A C 1
ATOM 2544 O O . THR A 1 315 ? 34.558 -9.735 -22.561 1.00 86.31 315 THR A O 1
ATOM 2547 N N . LEU A 1 316 ? 32.603 -8.661 -22.738 1.00 85.06 316 LEU A N 1
ATOM 2548 C CA . LEU A 1 316 ? 32.935 -7.962 -23.984 1.00 85.06 316 LEU A CA 1
ATOM 2549 C C . LEU A 1 316 ? 33.913 -6.795 -23.788 1.00 85.06 316 LEU A C 1
ATOM 2551 O O . LEU A 1 316 ? 34.611 -6.432 -24.733 1.00 85.06 316 LEU A O 1
ATOM 2555 N N . SER A 1 317 ? 34.020 -6.246 -22.573 1.00 82.44 317 SER A N 1
ATOM 2556 C CA . SER A 1 317 ? 34.954 -5.159 -22.247 1.00 82.44 317 SER A CA 1
ATOM 2557 C C . SER A 1 317 ? 36.430 -5.535 -22.441 1.00 82.44 317 SER A C 1
ATOM 2559 O O . SER A 1 317 ? 37.260 -4.635 -22.524 1.00 82.44 317 SER A O 1
ATOM 2561 N N . LEU A 1 318 ? 36.771 -6.829 -22.513 1.00 73.75 318 LEU A N 1
ATOM 2562 C CA . LEU A 1 318 ? 38.126 -7.290 -22.845 1.00 73.75 318 LEU A CA 1
ATOM 2563 C C . LEU A 1 318 ? 38.456 -7.204 -24.344 1.00 73.75 318 LEU A C 1
ATOM 2565 O O . LEU A 1 318 ? 39.628 -7.254 -24.707 1.00 73.75 318 LEU A O 1
ATOM 2569 N N . HIS A 1 319 ? 37.447 -7.102 -25.212 1.00 71.12 319 HIS A N 1
ATOM 2570 C CA . HIS A 1 319 ? 37.611 -7.244 -26.662 1.00 71.12 319 HIS A CA 1
ATOM 2571 C C . HIS A 1 319 ? 37.129 -6.031 -27.471 1.00 71.12 319 HIS A C 1
ATOM 2573 O O . HIS A 1 319 ? 37.543 -5.877 -28.618 1.00 71.12 319 HIS A O 1
ATOM 2579 N N . PHE A 1 320 ? 36.285 -5.166 -26.900 1.00 68.00 320 PHE A N 1
ATOM 2580 C CA . PHE A 1 320 ? 35.678 -4.024 -27.591 1.00 68.00 320 PHE A CA 1
ATOM 2581 C C . PHE A 1 320 ? 35.942 -2.700 -26.861 1.00 68.00 320 PHE A C 1
ATOM 2583 O O . PHE A 1 320 ? 35.950 -2.646 -25.632 1.00 68.00 320 PHE A O 1
ATOM 2590 N N . GLY A 1 321 ? 36.127 -1.619 -27.627 1.00 66.06 321 GLY A N 1
ATOM 2591 C CA . GLY A 1 321 ? 36.229 -0.255 -27.097 1.00 66.06 321 GLY A CA 1
ATOM 2592 C C . GLY A 1 321 ? 34.904 0.254 -26.514 1.00 66.06 321 GLY A C 1
ATOM 2593 O O . GLY A 1 321 ? 33.826 -0.173 -26.933 1.00 66.06 321 GLY A O 1
ATOM 2594 N N . LEU A 1 322 ? 34.994 1.187 -25.557 1.00 65.06 322 LEU A N 1
ATOM 2595 C CA . LEU A 1 322 ? 33.868 1.743 -24.783 1.00 65.06 322 LEU A CA 1
ATOM 2596 C C . LEU A 1 322 ? 32.708 2.275 -25.643 1.00 65.06 322 LEU A C 1
ATOM 2598 O O . LEU A 1 322 ? 31.559 2.179 -25.220 1.00 65.06 322 LEU A O 1
ATOM 2602 N N . GLU A 1 323 ? 32.988 2.784 -26.844 1.00 66.50 323 GLU A N 1
ATOM 2603 C CA . GLU A 1 323 ? 31.989 3.409 -27.724 1.00 66.50 323 GLU A CA 1
ATOM 2604 C C . GLU A 1 323 ? 31.022 2.408 -28.380 1.00 66.50 323 GLU A C 1
ATOM 2606 O O . GLU A 1 323 ? 29.874 2.754 -28.641 1.00 66.50 323 GLU A O 1
ATOM 2611 N N . TYR A 1 324 ? 31.429 1.146 -28.564 1.00 72.81 324 TYR A N 1
ATOM 2612 C CA . TYR A 1 324 ? 30.614 0.103 -29.215 1.00 72.81 324 TYR A CA 1
ATOM 2613 C C . TYR A 1 324 ? 30.134 -0.988 -28.255 1.00 72.81 324 TYR A C 1
ATOM 2615 O O . TYR A 1 324 ? 29.412 -1.907 -28.646 1.00 72.81 324 TYR A O 1
ATOM 2623 N N . LEU A 1 325 ? 30.543 -0.907 -26.989 1.00 82.19 325 LEU A N 1
ATOM 2624 C CA . LEU A 1 325 ? 30.318 -1.949 -25.995 1.00 82.19 325 LEU A CA 1
ATOM 2625 C C . LEU A 1 325 ? 28.826 -2.171 -25.703 1.00 82.19 325 LEU A C 1
ATOM 2627 O O . LEU A 1 325 ? 28.391 -3.310 -25.538 1.00 82.19 325 LEU A O 1
ATOM 2631 N N . GLU A 1 326 ? 28.036 -1.096 -25.660 1.00 83.75 326 GLU A N 1
ATOM 2632 C CA . GLU A 1 326 ? 26.595 -1.171 -25.402 1.00 83.75 326 GLU A CA 1
ATOM 2633 C C . GLU A 1 326 ? 25.836 -1.830 -26.560 1.00 83.75 326 GLU A C 1
ATOM 2635 O O . GLU A 1 326 ? 25.034 -2.738 -26.331 1.00 83.75 326 GLU A O 1
ATOM 2640 N N . ASP A 1 327 ? 26.134 -1.440 -27.800 1.00 83.69 327 ASP A N 1
ATOM 2641 C CA . ASP A 1 327 ? 25.512 -2.027 -28.988 1.00 83.69 327 ASP A CA 1
ATOM 2642 C C . ASP A 1 327 ? 25.927 -3.491 -29.183 1.00 83.69 327 ASP A C 1
ATOM 2644 O O . ASP A 1 327 ? 25.081 -4.339 -29.474 1.00 83.69 327 ASP A O 1
ATOM 2648 N N . ALA A 1 328 ? 27.203 -3.815 -28.948 1.00 84.00 328 ALA A N 1
ATOM 2649 C CA . ALA A 1 328 ? 27.707 -5.184 -29.005 1.00 84.00 328 ALA A CA 1
ATOM 2650 C C . ALA A 1 328 ? 27.082 -6.073 -27.919 1.00 84.00 328 ALA A C 1
ATOM 2652 O O . ALA A 1 328 ? 26.728 -7.221 -28.191 1.00 84.00 328 ALA A O 1
ATOM 2653 N N . ALA A 1 329 ? 26.887 -5.547 -26.704 1.00 87.31 329 ALA A N 1
ATOM 2654 C CA . ALA A 1 329 ? 26.219 -6.278 -25.633 1.00 87.31 329 ALA A CA 1
ATOM 2655 C C . ALA A 1 329 ? 24.755 -6.571 -25.976 1.00 87.31 329 ALA A C 1
ATOM 2657 O O . ALA A 1 329 ? 24.291 -7.693 -25.773 1.00 87.31 329 ALA A O 1
ATOM 2658 N N . VAL A 1 330 ? 24.025 -5.599 -26.532 1.00 88.25 330 VAL A N 1
ATOM 2659 C CA . VAL A 1 330 ? 22.639 -5.822 -26.964 1.00 88.25 330 VAL A CA 1
ATOM 2660 C C . VAL A 1 330 ? 22.582 -6.816 -28.128 1.00 88.25 330 VAL A C 1
ATOM 2662 O O . VAL A 1 330 ? 21.736 -7.708 -28.101 1.00 88.25 330 VAL A O 1
ATOM 2665 N N . ASP A 1 331 ? 23.475 -6.722 -29.118 1.00 87.19 331 ASP A N 1
ATOM 2666 C CA . ASP A 1 331 ? 23.515 -7.676 -30.238 1.00 87.19 331 ASP A CA 1
ATOM 2667 C C . ASP A 1 331 ? 23.806 -9.100 -29.762 1.00 87.19 331 ASP A C 1
ATOM 2669 O O . ASP A 1 331 ? 23.124 -10.044 -30.161 1.00 87.19 331 ASP A O 1
ATOM 2673 N N . TYR A 1 332 ? 24.749 -9.248 -28.831 1.00 88.31 332 TYR A N 1
ATOM 2674 C CA . TYR A 1 332 ? 25.059 -10.530 -28.213 1.00 88.31 332 TYR A CA 1
ATOM 2675 C C . TYR A 1 332 ? 23.842 -11.123 -27.493 1.00 88.31 332 TYR A C 1
ATOM 2677 O O . TYR A 1 332 ? 23.517 -12.290 -27.705 1.00 88.31 332 TYR A O 1
ATOM 2685 N N . ILE A 1 333 ? 23.120 -10.331 -26.694 1.00 89.50 333 ILE A N 1
ATOM 2686 C CA . ILE A 1 333 ? 21.918 -10.803 -25.987 1.00 89.50 333 ILE A CA 1
ATOM 2687 C C . ILE A 1 333 ? 20.836 -11.246 -26.975 1.00 89.50 333 ILE A C 1
ATOM 2689 O O . ILE A 1 333 ? 20.221 -12.291 -26.797 1.00 89.50 333 ILE A O 1
ATOM 2693 N N . VAL A 1 334 ? 20.614 -10.475 -28.042 1.00 87.25 334 VAL A N 1
ATOM 2694 C CA . VAL A 1 334 ? 19.594 -10.783 -29.058 1.00 87.25 334 VAL A CA 1
ATOM 2695 C C . VAL A 1 334 ? 19.906 -12.065 -29.826 1.00 87.25 334 VAL A C 1
ATOM 2697 O O . VAL A 1 334 ? 18.988 -12.732 -30.299 1.00 87.25 334 VAL A O 1
ATOM 2700 N N . ARG A 1 335 ? 21.185 -12.420 -29.962 1.00 86.75 335 ARG A N 1
ATOM 2701 C CA . ARG A 1 335 ? 21.616 -13.652 -30.636 1.00 86.75 335 ARG A CA 1
ATOM 2702 C C . ARG A 1 335 ? 21.568 -14.881 -29.736 1.00 86.75 335 ARG A C 1
ATOM 2704 O O . ARG A 1 335 ? 21.491 -15.977 -30.275 1.00 86.75 335 ARG A O 1
ATOM 2711 N N . ASN A 1 336 ? 21.582 -14.691 -28.419 1.00 88.69 336 ASN A N 1
ATOM 2712 C CA . ASN A 1 336 ? 21.640 -15.761 -27.423 1.00 88.69 336 ASN A CA 1
ATOM 2713 C C . ASN A 1 336 ? 20.439 -15.683 -26.462 1.00 88.69 336 ASN A C 1
ATOM 2715 O O . ASN A 1 336 ? 20.595 -15.598 -25.242 1.00 88.69 336 ASN A O 1
ATOM 2719 N N . LEU A 1 337 ? 19.226 -15.631 -27.024 1.00 84.62 337 LEU A N 1
ATOM 2720 C CA . LEU A 1 337 ? 17.977 -15.579 -26.248 1.00 84.62 337 LEU A CA 1
ATOM 2721 C C . LEU A 1 337 ? 17.694 -16.888 -25.496 1.00 84.62 337 LEU A C 1
ATOM 2723 O O . LEU A 1 337 ? 16.976 -16.880 -24.503 1.00 84.62 337 LEU A O 1
ATOM 2727 N N . ASP A 1 338 ? 18.265 -17.992 -25.966 1.00 87.12 338 ASP A N 1
ATOM 2728 C CA . ASP A 1 338 ? 18.211 -19.334 -25.384 1.00 87.12 338 ASP A CA 1
ATOM 2729 C C . ASP A 1 338 ? 18.923 -19.439 -24.028 1.00 87.12 338 ASP A C 1
ATOM 2731 O O . ASP A 1 338 ? 18.571 -20.288 -23.217 1.00 87.12 338 ASP A O 1
ATOM 2735 N N . LEU A 1 339 ? 19.864 -18.534 -23.737 1.00 87.56 339 LEU A N 1
ATOM 2736 C CA . LEU A 1 339 ? 20.536 -18.461 -22.435 1.00 87.56 339 LEU A CA 1
ATOM 2737 C C . LEU A 1 339 ? 19.636 -17.915 -21.314 1.00 87.56 339 LEU A C 1
ATOM 2739 O O . LEU A 1 339 ? 20.062 -17.846 -20.158 1.00 87.56 339 LEU A O 1
ATOM 2743 N N . TYR A 1 340 ? 18.418 -17.474 -21.639 1.00 89.38 340 TYR A N 1
ATOM 2744 C CA . TYR A 1 340 ? 17.454 -17.027 -20.645 1.00 89.38 340 TYR A CA 1
ATOM 2745 C C . TYR A 1 340 ? 16.744 -18.220 -19.997 1.00 89.38 340 TYR A C 1
ATOM 2747 O O . TYR A 1 340 ? 15.940 -18.901 -20.632 1.00 89.38 340 TYR A O 1
ATOM 2755 N N . ASP A 1 341 ? 17.009 -18.437 -18.709 1.00 91.31 341 ASP A N 1
ATOM 2756 C CA . ASP A 1 341 ? 16.351 -19.481 -17.925 1.00 91.31 341 ASP A CA 1
ATOM 2757 C C . ASP A 1 341 ? 14.925 -19.062 -17.536 1.00 91.31 341 ASP A C 1
ATOM 2759 O O . ASP A 1 341 ? 14.679 -18.361 -16.548 1.00 91.31 341 ASP A O 1
ATOM 2763 N N . ILE A 1 342 ? 13.972 -19.500 -18.357 1.00 90.25 342 ILE A N 1
ATOM 2764 C CA . ILE A 1 342 ? 12.544 -19.254 -18.151 1.00 90.25 342 ILE A CA 1
ATOM 2765 C C . ILE A 1 342 ? 12.050 -19.952 -16.875 1.00 90.25 342 ILE A C 1
ATOM 2767 O O . ILE A 1 342 ? 11.205 -19.396 -16.178 1.00 90.25 342 ILE A O 1
ATOM 2771 N N . GLN A 1 343 ? 12.577 -21.132 -16.535 1.00 92.62 343 GLN A N 1
ATOM 2772 C CA . GLN A 1 343 ? 12.104 -21.906 -15.384 1.00 92.62 343 GLN A CA 1
ATOM 2773 C C . GLN A 1 343 ? 12.516 -21.258 -14.063 1.00 92.62 343 GLN A C 1
ATOM 2775 O O . GLN A 1 343 ? 11.688 -21.120 -13.161 1.00 92.62 343 GLN A O 1
ATOM 2780 N N . ALA A 1 344 ? 13.758 -20.779 -13.965 1.00 91.75 344 ALA A N 1
ATOM 2781 C CA . ALA A 1 344 ? 14.193 -19.982 -12.819 1.00 91.75 344 ALA A CA 1
ATOM 2782 C C . ALA A 1 344 ? 13.321 -18.726 -12.649 1.00 91.75 344 ALA A C 1
ATOM 2784 O O . ALA A 1 344 ? 12.841 -18.449 -11.553 1.00 91.75 344 ALA A O 1
ATOM 2785 N N . SER A 1 345 ? 13.027 -18.028 -13.752 1.00 92.69 345 SER A N 1
ATOM 2786 C CA . SER A 1 345 ? 12.166 -16.839 -13.741 1.00 92.69 345 SER A CA 1
ATOM 2787 C C . SER A 1 345 ? 10.742 -17.142 -13.257 1.00 92.69 345 SER A C 1
ATOM 2789 O O . SER A 1 345 ? 10.195 -16.394 -12.448 1.00 92.69 345 SER A O 1
ATOM 2791 N N . ILE A 1 346 ? 10.144 -18.258 -13.694 1.00 93.62 346 ILE A N 1
ATOM 2792 C CA . ILE A 1 346 ? 8.818 -18.693 -13.225 1.00 93.62 346 ILE A CA 1
ATOM 2793 C C . ILE A 1 346 ? 8.835 -18.935 -11.712 1.00 93.62 346 ILE A C 1
ATOM 2795 O O . ILE A 1 346 ? 7.945 -18.458 -11.007 1.00 93.62 346 ILE A O 1
ATOM 2799 N N . ASN A 1 347 ? 9.855 -19.624 -11.197 1.00 93.88 347 ASN A N 1
ATOM 2800 C CA . ASN A 1 347 ? 9.978 -19.888 -9.763 1.00 93.88 347 ASN A CA 1
ATOM 2801 C C . ASN A 1 347 ? 10.143 -18.595 -8.951 1.00 93.88 347 ASN A C 1
ATOM 2803 O O . ASN A 1 347 ? 9.500 -18.440 -7.914 1.00 93.88 347 ASN A O 1
ATOM 2807 N N . ASP A 1 348 ? 10.938 -17.641 -9.438 1.00 92.94 348 ASP A N 1
ATOM 2808 C CA . ASP A 1 348 ? 11.105 -16.334 -8.797 1.00 92.94 348 ASP A CA 1
ATOM 2809 C C . ASP A 1 348 ? 9.780 -15.559 -8.729 1.00 92.94 348 ASP A C 1
ATOM 2811 O O . ASP A 1 348 ? 9.452 -14.975 -7.695 1.00 92.94 348 ASP A O 1
ATOM 2815 N N . VAL A 1 349 ? 8.980 -15.596 -9.802 1.00 94.44 349 VAL A N 1
ATOM 2816 C CA . VAL A 1 349 ? 7.645 -14.976 -9.836 1.00 94.44 349 VAL A CA 1
ATOM 2817 C C . VAL A 1 349 ? 6.701 -15.653 -8.844 1.00 94.44 349 VAL A C 1
ATOM 2819 O O . VAL A 1 349 ? 6.037 -14.964 -8.073 1.00 94.44 349 VAL A O 1
ATOM 2822 N N . ILE A 1 350 ? 6.662 -16.987 -8.813 1.00 91.81 350 ILE A N 1
ATOM 2823 C CA . ILE A 1 350 ? 5.827 -17.752 -7.874 1.00 91.81 350 ILE A CA 1
ATOM 2824 C C . ILE A 1 350 ? 6.200 -17.420 -6.424 1.00 91.81 350 ILE A C 1
ATOM 2826 O O . ILE A 1 350 ? 5.323 -17.141 -5.604 1.00 91.81 350 ILE A O 1
ATOM 2830 N N . ASN A 1 351 ? 7.496 -17.384 -6.111 1.00 90.81 351 ASN A N 1
ATOM 2831 C CA . ASN A 1 351 ? 7.987 -17.011 -4.788 1.00 90.81 351 ASN A CA 1
ATOM 2832 C C . ASN A 1 351 ? 7.573 -15.581 -4.417 1.00 90.81 351 ASN A C 1
ATOM 2834 O O . ASN A 1 351 ? 7.066 -15.360 -3.317 1.00 90.81 351 ASN A O 1
ATOM 2838 N N . ALA A 1 352 ? 7.715 -14.627 -5.344 1.00 90.56 352 ALA A N 1
ATOM 2839 C CA . ALA A 1 352 ? 7.298 -13.240 -5.145 1.00 90.56 352 ALA A CA 1
ATOM 2840 C C . ALA A 1 352 ? 5.781 -13.105 -4.929 1.00 90.56 352 ALA A C 1
ATOM 2842 O O . ALA A 1 352 ? 5.338 -12.298 -4.112 1.00 90.56 352 ALA A O 1
ATOM 2843 N N . MET A 1 353 ? 4.977 -13.912 -5.623 1.00 90.00 353 MET A N 1
ATOM 2844 C CA . MET A 1 353 ? 3.528 -13.957 -5.435 1.00 90.00 353 MET A CA 1
ATOM 2845 C C . MET A 1 353 ? 3.136 -14.544 -4.074 1.00 90.00 353 MET A C 1
ATOM 2847 O O . MET A 1 353 ? 2.256 -13.994 -3.418 1.00 90.00 353 MET A O 1
ATOM 2851 N N . ASN A 1 354 ? 3.801 -15.613 -3.621 1.00 87.00 354 ASN A N 1
ATOM 2852 C CA . ASN A 1 354 ? 3.516 -16.269 -2.337 1.00 87.00 354 ASN A CA 1
ATOM 2853 C C . ASN A 1 354 ? 3.773 -15.360 -1.120 1.00 87.00 354 ASN A C 1
ATOM 2855 O O . ASN A 1 354 ? 3.099 -15.497 -0.102 1.00 87.00 354 ASN A O 1
ATOM 2859 N N . VAL A 1 355 ? 4.717 -14.417 -1.215 1.00 87.19 355 VAL A N 1
ATOM 2860 C CA . VAL A 1 355 ? 5.020 -13.455 -0.136 1.00 87.19 355 VAL A CA 1
ATOM 2861 C C . VAL A 1 355 ? 4.258 -12.131 -0.266 1.00 87.19 355 VAL A C 1
ATOM 2863 O O . VAL A 1 355 ? 4.443 -11.231 0.554 1.00 87.19 355 VAL A O 1
ATOM 2866 N N . ASN A 1 356 ? 3.423 -11.967 -1.298 1.00 85.44 356 ASN A N 1
ATOM 2867 C CA . ASN A 1 356 ? 2.775 -10.692 -1.573 1.00 85.44 356 ASN A CA 1
ATOM 2868 C C . ASN A 1 356 ? 1.593 -10.446 -0.612 1.00 85.44 356 ASN A C 1
ATOM 2870 O O . ASN A 1 356 ? 0.582 -11.144 -0.704 1.00 85.44 356 ASN A O 1
ATOM 2874 N N . PRO A 1 357 ? 1.634 -9.402 0.241 1.00 80.12 357 PRO A N 1
ATOM 2875 C CA . PRO A 1 357 ? 0.605 -9.157 1.256 1.00 80.12 357 PRO A CA 1
ATOM 2876 C C . PRO A 1 357 ? -0.749 -8.739 0.666 1.00 80.12 357 PRO A C 1
ATOM 2878 O O . PRO A 1 357 ? -1.742 -8.653 1.383 1.00 80.12 357 PRO A O 1
ATOM 2881 N N . ARG A 1 358 ? -0.803 -8.424 -0.635 1.00 79.62 358 ARG A N 1
ATOM 2882 C CA . ARG A 1 358 ? -2.036 -8.026 -1.325 1.00 79.62 358 ARG A CA 1
ATOM 2883 C C . ARG A 1 358 ? -2.850 -9.211 -1.838 1.00 79.62 358 ARG A C 1
ATOM 2885 O O . ARG A 1 358 ? -3.980 -8.973 -2.269 1.00 79.62 358 ARG A O 1
ATOM 2892 N N . ILE A 1 359 ? -2.283 -10.419 -1.815 1.00 79.44 359 ILE A N 1
ATOM 2893 C CA . ILE A 1 359 ? -2.953 -11.671 -2.166 1.00 79.44 359 ILE A CA 1
ATOM 2894 C C . ILE A 1 359 ? -3.383 -12.339 -0.856 1.00 79.44 359 ILE A C 1
ATOM 2896 O O . ILE A 1 359 ? -2.546 -12.773 -0.068 1.00 79.44 359 ILE A O 1
ATOM 2900 N N . SER A 1 360 ? -4.690 -12.394 -0.600 1.00 61.47 360 SER A N 1
ATOM 2901 C CA . SER A 1 360 ? -5.225 -13.106 0.564 1.00 61.47 360 SER A CA 1
ATOM 2902 C C . SER A 1 360 ? -5.343 -14.584 0.221 1.00 61.47 360 SER A C 1
ATOM 2904 O O . SER A 1 360 ? -6.151 -14.960 -0.627 1.00 61.47 360 SER A O 1
ATOM 2906 N N . PHE A 1 361 ? -4.572 -15.432 0.892 1.00 56.97 361 PHE A N 1
ATOM 2907 C CA . PHE A 1 361 ? -4.732 -16.877 0.778 1.00 56.97 361 PHE A CA 1
ATOM 2908 C C . PHE A 1 361 ? -5.711 -17.377 1.847 1.00 56.97 361 PHE A C 1
ATOM 2910 O O . PHE A 1 361 ? -5.521 -17.088 3.032 1.00 56.97 361 PHE A O 1
ATOM 2917 N N . PRO A 1 362 ? -6.718 -18.195 1.499 1.00 51.00 362 PRO A N 1
ATOM 2918 C CA . PRO A 1 362 ? -7.244 -19.161 2.454 1.00 51.00 362 PRO A CA 1
ATOM 2919 C C . PRO A 1 362 ? -6.072 -20.057 2.892 1.00 51.00 362 PRO A C 1
ATOM 2921 O O . PRO A 1 362 ? -5.306 -20.490 2.033 1.00 51.00 362 PRO A O 1
ATOM 2924 N N . GLN A 1 363 ? -5.929 -20.350 4.192 1.00 46.09 363 GLN A N 1
ATOM 2925 C CA . GLN A 1 363 ? -4.783 -21.029 4.850 1.00 46.09 363 GLN A CA 1
ATOM 2926 C C . GLN A 1 363 ? -4.340 -22.406 4.280 1.00 46.09 363 GLN A C 1
ATOM 2928 O O . GLN A 1 363 ? -3.521 -23.088 4.888 1.00 46.09 36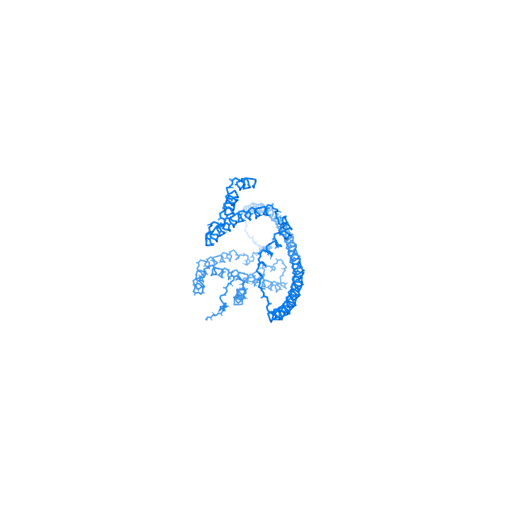3 GLN A O 1
ATOM 2933 N N . ARG A 1 364 ? -4.859 -22.852 3.132 1.00 38.91 364 ARG A N 1
ATOM 2934 C CA . ARG A 1 364 ? -4.630 -24.178 2.546 1.00 38.91 364 ARG A CA 1
ATOM 2935 C C . ARG A 1 364 ? -3.933 -24.199 1.182 1.00 38.91 364 ARG A C 1
ATOM 2937 O O . ARG A 1 364 ? -3.747 -25.293 0.662 1.00 38.91 364 ARG A O 1
ATOM 2944 N N . TRP A 1 365 ? -3.552 -23.056 0.605 1.00 51.22 365 TRP A N 1
ATOM 2945 C CA . TRP A 1 365 ? -3.052 -23.011 -0.777 1.00 51.22 365 TRP A CA 1
ATOM 2946 C C . TRP A 1 365 ? -1.795 -22.150 -0.912 1.00 51.22 365 TRP A C 1
ATOM 2948 O O . TRP A 1 365 ? -1.833 -20.946 -0.680 1.00 51.22 365 TRP A O 1
ATOM 2958 N N . THR A 1 366 ? -0.690 -22.777 -1.315 1.00 50.12 366 THR A N 1
ATOM 2959 C CA . THR A 1 366 ? 0.505 -22.115 -1.852 1.00 50.12 366 THR A CA 1
ATOM 2960 C C . THR A 1 366 ? 0.502 -22.273 -3.371 1.00 50.12 366 THR A C 1
ATOM 2962 O O . THR A 1 366 ? 0.058 -23.304 -3.888 1.00 50.12 366 THR A O 1
ATOM 2965 N N . PHE A 1 367 ? 0.986 -21.276 -4.117 1.00 55.78 367 PHE A N 1
ATOM 2966 C CA . PHE A 1 367 ? 1.241 -21.471 -5.543 1.00 55.78 367 PHE A CA 1
ATOM 2967 C C . PHE A 1 367 ? 2.400 -22.467 -5.666 1.00 55.78 367 PHE A C 1
ATOM 2969 O O . PHE A 1 367 ? 3.534 -22.145 -5.311 1.00 55.78 367 PHE A O 1
ATOM 2976 N N . SER A 1 368 ? 2.105 -23.692 -6.102 1.00 50.75 368 SER A N 1
ATOM 2977 C CA . SER A 1 368 ? 3.111 -24.714 -6.392 1.00 50.75 368 SER A CA 1
ATOM 2978 C C . SER A 1 368 ? 3.223 -24.891 -7.901 1.00 50.75 368 SER A C 1
ATOM 2980 O O . SER A 1 368 ? 2.212 -24.971 -8.602 1.00 50.75 368 SER A O 1
ATOM 2982 N N . SER A 1 369 ? 4.452 -24.951 -8.412 1.00 42.69 369 SER A N 1
ATOM 2983 C CA . SER A 1 369 ? 4.715 -25.383 -9.782 1.00 42.69 369 SER A CA 1
ATOM 2984 C C . SER A 1 369 ? 4.523 -26.899 -9.862 1.00 42.69 369 SER A C 1
ATOM 2986 O O . SER A 1 369 ? 5.465 -27.680 -9.800 1.00 42.69 369 SER A O 1
ATOM 2988 N N . SER A 1 370 ? 3.270 -27.338 -9.961 1.00 39.12 370 SER A N 1
ATOM 2989 C CA . SER A 1 370 ? 2.977 -28.691 -10.432 1.00 39.12 370 SER A CA 1
ATOM 2990 C C . SER A 1 370 ? 2.832 -28.634 -11.949 1.00 39.12 370 SER A C 1
ATOM 2992 O O . SER A 1 370 ? 1.847 -28.137 -12.488 1.00 39.12 370 SER A O 1
ATOM 2994 N N . VAL A 1 371 ? 3.878 -29.081 -12.635 1.00 37.84 371 VAL A N 1
ATOM 2995 C CA . VAL A 1 371 ? 3.875 -29.321 -14.081 1.00 37.84 371 VAL A CA 1
ATOM 2996 C C . VAL A 1 371 ? 3.547 -30.808 -14.295 1.00 37.84 371 VAL A C 1
ATOM 2998 O O . VAL A 1 371 ? 4.101 -31.624 -13.554 1.00 37.84 371 VAL A O 1
ATOM 3001 N N . PRO A 1 372 ? 2.663 -31.190 -15.236 1.00 37.56 372 PRO A N 1
ATOM 3002 C CA . PRO A 1 372 ? 2.660 -32.540 -15.798 1.00 37.56 372 PRO A CA 1
ATOM 3003 C C . PRO A 1 372 ? 3.836 -32.771 -16.754 1.00 37.56 372 PRO A C 1
ATOM 3005 O O . PRO A 1 372 ? 4.125 -31.865 -17.570 1.00 37.56 372 PRO A O 1
#